Protein AF-A0A9D1H240-F1 (afdb_monomer)

Solvent-accessible surface area (backbone atoms only — not comparable to full-atom values): 14460 Å² total; per-residue (Å²): 134,60,75,72,78,53,51,72,37,52,30,38,32,85,86,68,41,61,27,32,25,76,42,72,58,91,54,32,36,32,34,42,29,90,90,50,72,51,78,41,51,55,68,65,36,58,77,82,47,33,43,50,72,49,65,72,59,36,49,53,51,52,49,53,50,50,53,53,49,52,53,51,49,53,50,50,52,49,51,50,50,48,53,49,50,51,52,51,47,55,51,49,49,65,70,67,50,76,78,82,69,73,84,63,60,80,64,78,35,54,56,87,77,35,36,62,90,70,61,47,87,54,61,68,33,34,53,66,54,52,22,65,77,68,75,51,83,53,92,86,62,82,54,40,60,40,80,57,89,53,32,35,43,37,46,44,63,38,46,82,51,100,92,32,50,47,61,88,48,37,31,40,93,89,58,36,38,41,41,69,51,64,71,65,66,61,58,44,58,87,44,75,55,44,36,46,58,75,40,19,70,85,66,65,24,48,34,36,41,28,48,28,63,50,73,68,37,30,23,40,66,48,46,41,44,74,76,52,71,53,70,44,84,41,65,30,85,86,66,46,83,21,46,39,39,35,35,38,29,37,68,57,77,80,84,128

Organism: NCBI:txid2840894

InterPro domains:
  IPR058712 ScoMcrA-like, SRA domain [PF26348] (143-251)

Foldseek 3Di:
DDQVVQAQFWKQFPPQGIWGFHDDDPQWTWTQGPVGIDIDGPPVCLVPTMATPDPVVSVVRVVVVVVVVVVVVVVVVVVVVVVVVVVVVVVVCVVPVPPPPPPDPLVVQDDPQQLCVLFFPDDWAALVRVCVVPVFDCPPPNDQWTDDLAATEGEFEWEQDPNGIDGPKGADPVNWTKDKDDDADAADDCDDRNVCLVCCVVSNHWYWYWYDHDSRTTGTSATKHWPDKDWDFDQHPVGDTHTIIITTIDHDDPPD

Radius of gyration: 33.2 Å; Cα contacts (8 Å, |Δi|>4): 407; chains: 1; bounding box: 80×47×73 Å

Mean predicted aligned error: 15.37 Å

Sequence (256 aa):
MSSADLLDLKVKHKVFGIGVITGVSGNYLTIKFAAKESKFVYPDAFEKFIVADDASIQAKIVEEINNAKLAAEEQRQAAEAARKAEEERRKAERQVAPIKRNRRNIEDGFGPDYNVRHLAKQPILTYQQVEEQFGIKISGFGRGINRTPSTVVLISSVDKKNTGFVYHDHWTHDGDYMYSGEGKTGDQQMTLGNKAIVDAERDGKTIHLFVKFSPQEYYYQGVFSLVDYTYEDDKDESGNVRKEYKFRLRKKSVEE

pLDDT: mean 86.54, std 12.22, range [33.56, 98.62]

Secondary structure (DSSP, 8-state):
--TTTTTT-EEEETTTEEEEEEEEETTEEEEEESS-EEEEETTTHHHHTEEESSHHHHHHHHHHHHHHHHHHHHHHHHHHHHHHHHHHHHHHHHHHS--------GGGGS-GGG-GGG-----EE-HHHHHHHHT---TTS--SEEE-SSEEEEEEEEEEETTEEEES-EE-TTS-EEEEPS-SSSS--SSHHHHHHHTTTTTTPEEEEEEEEETTEEEEEEEEEEEEEEEEEEE-TTS-EEEEEEEEEEEPP---

Structure (mmCIF, N/CA/C/O backbone):
data_AF-A0A9D1H240-F1
#
_entry.id   AF-A0A9D1H240-F1
#
loop_
_atom_site.group_PDB
_atom_site.id
_atom_site.type_symbol
_atom_site.label_atom_id
_atom_site.label_alt_id
_atom_site.label_comp_id
_atom_site.label_asym_id
_atom_site.label_entity_id
_atom_site.label_seq_id
_atom_site.pdbx_PDB_ins_code
_atom_site.Cartn_x
_atom_site.Cartn_y
_atom_site.Cartn_z
_atom_site.occupancy
_atom_site.B_iso_or_equiv
_atom_site.auth_seq_id
_atom_site.auth_comp_id
_atom_site.auth_asym_id
_atom_site.auth_atom_id
_atom_site.pdbx_PDB_model_num
ATOM 1 N N . MET A 1 1 ? 42.584 5.108 -37.575 1.00 59.31 1 MET A N 1
ATOM 2 C CA . MET A 1 1 ? 43.435 4.491 -38.626 1.00 59.31 1 MET A CA 1
ATOM 3 C C . MET A 1 1 ? 42.554 4.005 -39.765 1.00 59.31 1 MET A C 1
ATOM 5 O O . MET A 1 1 ? 41.369 3.799 -39.525 1.00 59.31 1 MET A O 1
ATOM 9 N N . SER A 1 2 ? 43.074 3.844 -40.983 1.00 56.88 2 SER A N 1
ATOM 10 C CA . SER A 1 2 ? 42.286 3.249 -42.069 1.00 56.88 2 SER A CA 1
ATOM 11 C C . SER A 1 2 ? 42.297 1.719 -41.961 1.00 56.88 2 SER A C 1
ATOM 13 O O . SER A 1 2 ? 43.254 1.133 -41.458 1.00 56.88 2 SER A O 1
ATOM 15 N N . SER A 1 3 ? 41.251 1.042 -42.446 1.00 56.84 3 SER A N 1
ATOM 16 C CA . SER A 1 3 ? 41.198 -0.430 -42.483 1.00 56.84 3 SER A CA 1
ATOM 17 C C . SER A 1 3 ? 42.314 -1.056 -43.333 1.00 56.84 3 SER A C 1
ATOM 19 O O . SER A 1 3 ? 42.592 -2.243 -43.187 1.00 56.84 3 SER A O 1
ATOM 21 N N . ALA A 1 4 ? 42.952 -0.265 -44.203 1.00 59.38 4 ALA A N 1
ATOM 22 C CA . ALA A 1 4 ? 44.096 -0.675 -45.008 1.00 59.38 4 ALA A CA 1
ATOM 23 C C . ALA A 1 4 ? 45.400 -0.757 -44.193 1.00 59.38 4 ALA A C 1
ATOM 25 O O . ALA A 1 4 ? 46.252 -1.575 -44.520 1.00 59.38 4 ALA A O 1
ATOM 26 N N . ASP A 1 5 ? 45.526 0.007 -43.100 1.00 68.69 5 ASP A N 1
ATOM 27 C CA . ASP A 1 5 ? 46.737 0.043 -42.259 1.00 68.69 5 ASP A CA 1
ATOM 28 C C . ASP A 1 5 ? 46.868 -1.190 -41.341 1.00 68.69 5 ASP A C 1
ATOM 30 O O . ASP A 1 5 ? 47.903 -1.401 -40.711 1.00 68.69 5 ASP A O 1
ATOM 34 N N . LEU A 1 6 ? 45.801 -1.991 -41.237 1.00 73.69 6 LEU A N 1
ATOM 35 C CA . LEU A 1 6 ? 45.715 -3.166 -40.365 1.00 73.69 6 LEU A CA 1
ATOM 36 C C . LEU A 1 6 ? 45.848 -4.491 -41.128 1.00 73.69 6 LEU A C 1
ATOM 38 O O . LEU A 1 6 ? 45.998 -5.531 -40.493 1.00 73.69 6 LEU A O 1
ATOM 42 N N . LEU A 1 7 ? 45.774 -4.483 -42.462 1.00 79.88 7 LEU A N 1
ATOM 43 C CA . LEU A 1 7 ? 45.962 -5.684 -43.282 1.00 79.88 7 LEU A CA 1
ATOM 44 C C . LEU A 1 7 ? 47.446 -6.073 -43.326 1.00 79.88 7 LEU A C 1
ATOM 46 O O . LEU A 1 7 ? 48.320 -5.213 -43.307 1.00 79.88 7 LEU A O 1
ATOM 50 N N . ASP A 1 8 ? 47.725 -7.377 -43.331 1.00 82.00 8 ASP A N 1
ATOM 51 C CA . ASP A 1 8 ? 49.071 -7.973 -43.311 1.00 82.00 8 ASP A CA 1
ATOM 52 C C . ASP A 1 8 ? 49.929 -7.644 -42.073 1.00 82.00 8 ASP A C 1
ATOM 54 O O . ASP A 1 8 ? 51.097 -8.037 -41.980 1.00 82.00 8 ASP A O 1
ATOM 58 N N . LEU A 1 9 ? 49.341 -7.000 -41.059 1.00 84.31 9 LEU A N 1
ATOM 59 C CA . LEU A 1 9 ? 50.018 -6.708 -39.804 1.00 84.31 9 LEU A CA 1
ATOM 60 C C . LEU A 1 9 ? 50.260 -7.996 -39.005 1.00 84.31 9 LEU A C 1
ATOM 62 O O . LEU A 1 9 ? 49.351 -8.806 -38.785 1.00 84.31 9 LEU A O 1
ATOM 66 N N . LYS A 1 10 ? 51.493 -8.159 -38.515 1.00 87.88 10 LYS A N 1
ATOM 67 C CA . LYS A 1 10 ? 51.851 -9.225 -37.575 1.00 87.88 10 LYS A CA 1
ATOM 68 C C . LYS A 1 10 ? 51.379 -8.870 -36.173 1.00 87.88 10 LYS A C 1
ATOM 70 O O . LYS A 1 10 ? 51.654 -7.789 -35.652 1.00 87.88 10 LYS A O 1
ATOM 75 N N . VAL A 1 11 ? 50.697 -9.816 -35.547 1.00 88.69 11 VAL A N 1
ATOM 76 C CA . VAL A 1 11 ? 50.155 -9.668 -34.200 1.00 88.69 11 VAL A CA 1
ATOM 77 C C . VAL A 1 11 ? 50.424 -10.918 -33.373 1.00 88.69 11 VAL A C 1
ATOM 79 O O . VAL A 1 11 ? 50.535 -12.027 -33.896 1.00 88.69 11 VAL A O 1
ATOM 82 N N . LYS A 1 12 ? 50.508 -10.758 -32.057 1.00 88.44 12 LYS A N 1
ATOM 83 C CA . LYS A 1 12 ? 50.709 -11.849 -31.107 1.00 88.44 12 LYS A CA 1
ATOM 84 C C . LYS A 1 12 ? 49.485 -11.988 -30.214 1.00 88.44 12 LYS A C 1
ATOM 86 O O . LYS A 1 12 ? 49.161 -11.087 -29.446 1.00 88.44 12 LYS A O 1
ATOM 91 N N . HIS A 1 13 ? 48.822 -13.136 -30.293 1.00 88.69 13 HIS A N 1
ATOM 92 C CA . HIS A 1 13 ? 47.745 -13.506 -29.383 1.00 88.69 13 HIS A CA 1
ATOM 93 C C . HIS A 1 13 ? 48.302 -14.253 -28.167 1.00 88.69 13 HIS A C 1
ATOM 95 O O . HIS A 1 13 ? 49.169 -15.121 -28.310 1.00 88.69 13 HIS A O 1
ATOM 101 N N . LYS A 1 14 ? 47.753 -13.992 -26.974 1.00 84.06 14 LYS A N 1
ATOM 102 C CA . LYS A 1 14 ? 48.220 -14.608 -25.715 1.00 84.06 14 LYS A CA 1
ATOM 103 C C . LYS A 1 14 ? 48.198 -16.146 -25.728 1.00 84.06 14 LYS A C 1
ATOM 105 O O . LYS A 1 14 ? 49.040 -16.765 -25.090 1.00 84.06 14 LYS A O 1
ATOM 110 N N . VAL A 1 15 ? 47.246 -16.752 -26.446 1.00 83.94 15 VAL A N 1
ATOM 111 C CA . VAL A 1 15 ? 47.042 -18.219 -26.492 1.00 83.94 15 VAL A CA 1
ATOM 112 C C . VAL A 1 15 ? 47.432 -18.839 -27.836 1.00 83.94 15 VAL A C 1
ATOM 114 O O . VAL A 1 15 ? 47.898 -19.970 -27.879 1.00 83.94 15 VAL A O 1
ATOM 117 N N . PHE A 1 16 ? 47.236 -18.118 -28.944 1.00 82.12 16 PHE A N 1
ATOM 118 C CA . PHE A 1 16 ? 47.372 -18.680 -30.300 1.00 82.12 16 PHE A CA 1
ATOM 119 C C . PHE A 1 16 ? 48.709 -18.323 -30.955 1.00 82.12 16 PHE A C 1
ATOM 121 O O . PHE A 1 16 ? 48.974 -18.738 -32.080 1.00 82.12 16 PHE A O 1
ATOM 128 N N . GLY A 1 17 ? 49.564 -17.591 -30.237 1.00 84.94 17 GLY A N 1
ATOM 129 C CA . GLY A 1 17 ? 50.882 -17.207 -30.712 1.00 84.94 17 GLY A CA 1
ATOM 130 C C . GLY A 1 17 ? 50.815 -16.137 -31.796 1.00 84.94 17 GLY A C 1
ATOM 131 O O . GLY A 1 17 ? 49.948 -15.263 -31.774 1.00 84.94 17 GLY A O 1
ATOM 132 N N . ILE A 1 18 ? 51.777 -16.181 -32.712 1.00 87.31 18 ILE A N 1
ATOM 133 C CA . ILE A 1 18 ? 51.934 -15.187 -33.775 1.00 87.31 18 ILE A CA 1
ATOM 134 C C . ILE A 1 18 ? 50.920 -15.472 -34.888 1.00 87.31 18 ILE A C 1
ATOM 136 O O . ILE A 1 18 ? 50.770 -16.614 -35.330 1.00 87.31 18 ILE A O 1
ATOM 140 N N . GLY A 1 19 ? 50.231 -14.429 -35.335 1.00 88.19 19 GLY A N 1
ATOM 141 C CA . GLY A 1 19 ? 49.299 -14.464 -36.452 1.00 88.19 19 GLY A CA 1
ATOM 142 C C . GLY A 1 19 ? 49.435 -13.227 -37.332 1.00 88.19 19 GLY A C 1
ATOM 143 O O . GLY A 1 19 ? 50.079 -12.247 -36.959 1.00 88.19 19 GLY A O 1
ATOM 144 N N . VAL A 1 20 ? 48.830 -13.291 -38.513 1.00 89.88 20 VAL A N 1
ATOM 145 C CA . VAL A 1 20 ? 48.794 -12.185 -39.479 1.00 89.88 20 VAL A CA 1
ATOM 146 C C . VAL A 1 20 ? 47.340 -11.813 -39.738 1.00 89.88 20 VAL A C 1
ATOM 148 O O . VAL A 1 20 ? 46.496 -12.700 -39.909 1.00 89.88 20 VAL A O 1
ATOM 151 N N . ILE A 1 21 ? 47.028 -10.518 -39.729 1.00 89.00 21 ILE A N 1
ATOM 152 C CA . ILE A 1 21 ? 45.688 -10.029 -40.070 1.00 89.00 21 ILE A CA 1
ATOM 153 C C . ILE A 1 21 ? 45.478 -10.210 -41.576 1.00 89.00 21 ILE A C 1
ATOM 155 O O . ILE A 1 21 ? 46.201 -9.646 -42.386 1.00 89.00 21 ILE A O 1
ATOM 159 N N . THR A 1 22 ? 44.475 -10.999 -41.946 1.00 86.38 22 THR A N 1
ATOM 160 C CA . THR A 1 22 ? 44.169 -11.371 -43.341 1.00 86.38 22 THR A CA 1
ATOM 161 C C . THR A 1 22 ? 42.887 -10.729 -43.863 1.00 86.38 22 THR A C 1
ATOM 163 O O . THR A 1 22 ? 42.618 -10.770 -45.059 1.00 86.38 22 THR A O 1
ATOM 166 N N . GLY A 1 23 ? 42.090 -10.112 -42.987 1.00 86.12 23 GLY A N 1
ATOM 167 C CA . GLY A 1 23 ? 40.865 -9.437 -43.393 1.00 86.12 23 GLY A CA 1
ATOM 168 C C . GLY A 1 23 ? 40.313 -8.505 -42.325 1.00 86.12 23 GLY A C 1
ATOM 169 O O . GLY A 1 23 ? 40.405 -8.789 -41.129 1.00 86.12 23 GLY A O 1
ATOM 170 N N . VAL A 1 24 ? 39.685 -7.420 -42.774 1.00 84.81 24 VAL A N 1
ATOM 171 C CA . VAL A 1 24 ? 38.962 -6.452 -41.940 1.00 84.81 24 VAL A CA 1
ATOM 172 C C . VAL A 1 24 ? 37.552 -6.305 -42.505 1.00 84.81 24 VAL A C 1
ATOM 174 O O . VAL A 1 24 ? 37.389 -6.024 -43.690 1.00 84.81 24 VAL A O 1
ATOM 177 N N . SER A 1 25 ? 36.529 -6.524 -41.681 1.00 83.50 25 SER A N 1
ATOM 178 C CA . SER A 1 25 ? 35.123 -6.424 -42.090 1.00 83.50 25 SER A CA 1
ATOM 179 C C . SER A 1 25 ? 34.293 -5.795 -40.975 1.00 83.50 25 SER A C 1
ATOM 181 O O . SER A 1 25 ? 34.008 -6.442 -39.965 1.00 83.50 25 SER A O 1
ATOM 183 N N . GLY A 1 26 ? 33.880 -4.539 -41.161 1.00 81.44 26 GLY A N 1
ATOM 184 C CA . GLY A 1 26 ? 33.212 -3.759 -40.115 1.00 81.44 26 GLY A CA 1
ATOM 185 C C . GLY A 1 26 ? 34.108 -3.632 -38.881 1.00 81.44 26 GLY A C 1
ATOM 186 O O . GLY A 1 26 ? 35.269 -3.257 -39.002 1.00 81.44 26 GLY A O 1
ATOM 187 N N . ASN A 1 27 ? 33.594 -4.031 -37.716 1.00 84.81 27 ASN A N 1
ATOM 188 C CA . ASN A 1 27 ? 34.345 -4.031 -36.453 1.00 84.81 27 ASN A CA 1
ATOM 189 C C . ASN A 1 27 ? 35.068 -5.360 -36.182 1.00 84.81 27 ASN A C 1
ATOM 191 O O . ASN A 1 27 ? 35.402 -5.650 -35.037 1.00 84.81 27 ASN A O 1
ATOM 195 N N . TYR A 1 28 ? 35.275 -6.207 -37.194 1.00 84.44 28 TYR A N 1
ATOM 196 C CA . TYR A 1 28 ? 35.917 -7.508 -37.018 1.00 84.44 28 TYR A CA 1
ATOM 197 C C . TYR A 1 28 ? 37.216 -7.626 -37.810 1.00 84.44 28 TYR A C 1
ATOM 199 O O . TYR A 1 28 ? 37.269 -7.325 -39.003 1.00 84.44 28 TYR A O 1
ATOM 207 N N . LEU A 1 29 ? 38.238 -8.157 -37.145 1.00 87.88 29 LEU A N 1
ATOM 208 C CA . LEU A 1 29 ? 39.507 -8.574 -37.729 1.00 87.88 29 LEU A CA 1
ATOM 209 C C . LEU A 1 29 ? 39.542 -10.080 -37.866 1.00 87.88 29 LEU A C 1
ATOM 211 O O . LEU A 1 29 ? 39.149 -10.801 -36.952 1.00 87.88 29 LEU A O 1
ATOM 215 N N . THR A 1 30 ? 40.069 -10.551 -38.984 1.00 87.94 30 THR A N 1
ATOM 216 C CA . THR A 1 30 ? 40.306 -11.967 -39.238 1.00 87.94 30 THR A CA 1
ATOM 217 C C . THR A 1 30 ? 41.805 -12.218 -39.210 1.00 87.94 30 THR A C 1
ATOM 219 O O . THR A 1 30 ? 42.550 -11.652 -40.009 1.00 87.94 30 THR A O 1
ATOM 222 N N . ILE A 1 31 ? 42.261 -13.031 -38.257 1.00 90.12 31 ILE A N 1
ATOM 223 C CA . ILE A 1 31 ? 43.681 -13.305 -38.023 1.00 90.12 31 ILE A CA 1
ATOM 224 C C . ILE A 1 31 ? 43.957 -14.771 -38.307 1.00 90.12 31 ILE A C 1
ATOM 226 O O . ILE A 1 31 ? 43.315 -15.658 -37.736 1.00 90.12 31 ILE A O 1
ATOM 230 N N . LYS A 1 32 ? 44.949 -15.019 -39.159 1.00 89.88 32 LYS A N 1
ATOM 231 C CA . LYS A 1 32 ? 45.435 -16.357 -39.480 1.00 89.88 32 LYS A CA 1
ATOM 232 C C . LYS A 1 32 ? 46.628 -16.695 -38.591 1.00 89.88 32 LYS A C 1
ATOM 234 O O . LYS A 1 32 ? 47.678 -16.063 -38.689 1.00 89.88 32 LYS A O 1
ATOM 239 N N . PHE A 1 33 ? 46.458 -17.691 -37.726 1.00 89.19 33 PHE A N 1
ATOM 240 C CA . PHE A 1 33 ? 47.520 -18.284 -36.909 1.00 89.19 33 PHE A CA 1
ATOM 241 C C . PHE A 1 33 ? 48.010 -19.590 -37.542 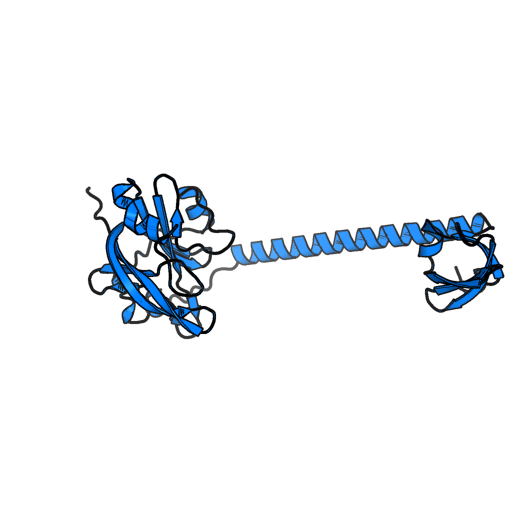1.00 89.19 33 PHE A C 1
ATOM 243 O O . PHE A 1 33 ? 47.348 -20.156 -38.411 1.00 89.19 33 PHE A O 1
ATOM 250 N N . ALA A 1 34 ? 49.137 -20.114 -37.055 1.00 83.94 34 ALA A N 1
ATOM 251 C CA . ALA A 1 34 ? 49.733 -21.352 -37.569 1.00 83.94 34 ALA A CA 1
ATOM 252 C C . ALA A 1 34 ? 48.771 -22.558 -37.551 1.00 83.94 34 ALA A C 1
ATOM 254 O O . ALA A 1 34 ? 48.809 -23.383 -38.457 1.00 83.94 34 ALA A O 1
ATOM 255 N N . ALA A 1 35 ? 47.902 -22.651 -36.537 1.00 82.81 35 ALA A N 1
ATOM 256 C CA . ALA A 1 35 ? 46.981 -23.777 -36.372 1.00 82.81 35 ALA A CA 1
ATOM 257 C C . ALA A 1 35 ? 45.567 -23.526 -36.925 1.00 82.81 35 ALA A C 1
ATOM 259 O O . ALA A 1 35 ? 44.852 -24.484 -37.208 1.00 82.81 35 ALA A O 1
ATOM 260 N N . LYS A 1 36 ? 45.125 -22.263 -37.015 1.00 86.12 36 LYS A N 1
ATOM 261 C CA . LYS A 1 36 ? 43.755 -21.902 -37.415 1.00 86.12 36 LYS A CA 1
ATOM 262 C C . LYS A 1 36 ? 43.601 -20.410 -37.697 1.00 86.12 36 LYS A C 1
ATOM 264 O O . LYS A 1 36 ? 44.395 -19.594 -37.242 1.00 86.12 36 LYS A O 1
ATOM 269 N N . GLU A 1 37 ? 42.507 -20.057 -38.354 1.00 89.44 37 GLU A N 1
ATOM 270 C CA . GLU A 1 37 ? 42.055 -18.678 -38.545 1.00 89.44 37 GLU A CA 1
ATOM 271 C C . GLU A 1 37 ? 40.945 -18.336 -37.538 1.00 89.44 37 GLU A C 1
ATOM 273 O O . GLU A 1 37 ? 40.169 -19.207 -37.133 1.00 89.44 37 GLU A O 1
ATOM 278 N N . SER A 1 38 ? 40.892 -17.102 -37.037 1.00 89.19 38 SER A N 1
ATOM 279 C CA . SER A 1 38 ? 39.892 -16.685 -36.041 1.00 89.19 38 SER A CA 1
ATOM 280 C C . SER A 1 38 ? 39.546 -15.202 -36.161 1.00 89.19 38 SER A C 1
ATOM 282 O O . SER A 1 38 ? 40.382 -14.390 -36.556 1.00 89.19 38 SER A O 1
ATOM 284 N N . LYS A 1 39 ? 38.301 -14.857 -35.809 1.00 90.56 39 LYS A N 1
ATOM 285 C CA . LYS A 1 39 ? 37.775 -13.490 -35.873 1.00 90.56 39 LYS A CA 1
ATOM 286 C C . LYS A 1 39 ? 37.760 -12.828 -34.498 1.00 90.56 39 LYS A C 1
ATOM 288 O O . LYS A 1 39 ? 37.381 -13.464 -33.518 1.00 90.56 39 LYS A O 1
ATOM 293 N N . PHE A 1 40 ? 38.130 -11.555 -34.444 1.00 87.25 40 PHE A N 1
ATOM 294 C CA . PHE A 1 40 ? 38.236 -10.757 -33.224 1.00 87.25 40 PHE A CA 1
ATOM 295 C C . PHE A 1 40 ? 37.590 -9.391 -33.416 1.00 87.25 40 PHE A C 1
ATOM 297 O O . PHE A 1 40 ? 37.588 -8.864 -34.523 1.00 87.25 40 PHE A O 1
ATOM 304 N N . VAL A 1 41 ? 37.053 -8.816 -32.343 1.00 85.38 41 VAL A N 1
ATOM 305 C CA . VAL A 1 41 ? 36.427 -7.488 -32.377 1.00 85.38 41 VAL A CA 1
ATOM 306 C C . VAL A 1 41 ? 37.508 -6.412 -32.299 1.00 85.38 41 VAL A C 1
ATOM 308 O O . VAL A 1 41 ? 38.337 -6.442 -31.394 1.00 85.38 41 VAL A O 1
ATOM 311 N N . TYR A 1 42 ? 37.507 -5.468 -33.233 1.00 84.00 42 TYR A N 1
ATOM 312 C CA . TYR A 1 42 ? 38.371 -4.292 -33.226 1.00 84.00 42 TYR A CA 1
ATOM 313 C C . TYR A 1 42 ? 37.595 -3.054 -32.762 1.00 84.00 42 TYR A C 1
ATOM 315 O O . TYR A 1 42 ? 36.451 -2.878 -33.189 1.00 84.00 42 TYR A O 1
ATOM 323 N N . PRO A 1 43 ? 38.212 -2.181 -31.945 1.00 82.81 43 PRO A N 1
ATOM 324 C CA . PRO A 1 43 ? 39.588 -2.270 -31.433 1.00 82.81 43 PRO A CA 1
ATOM 325 C C . PRO A 1 43 ? 39.758 -3.124 -30.155 1.00 82.81 43 PRO A C 1
ATOM 327 O O . PRO A 1 43 ? 40.882 -3.482 -29.810 1.00 82.81 43 PRO A O 1
ATOM 330 N N . ASP A 1 44 ? 38.669 -3.544 -29.505 1.00 83.88 44 ASP A N 1
ATOM 331 C CA . ASP A 1 44 ? 38.642 -4.182 -28.172 1.00 83.8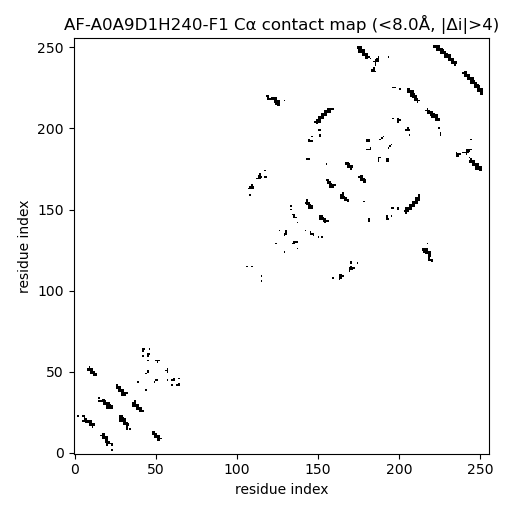8 44 ASP A CA 1
ATOM 332 C C . ASP A 1 44 ? 39.576 -5.390 -27.976 1.00 83.88 44 ASP A C 1
ATOM 334 O O . ASP A 1 44 ? 40.114 -5.612 -26.888 1.00 83.88 44 ASP A O 1
ATOM 338 N N . ALA A 1 45 ? 39.801 -6.206 -29.006 1.00 85.00 45 ALA A N 1
ATOM 339 C CA . ALA A 1 45 ? 40.642 -7.391 -28.877 1.00 85.00 45 ALA A CA 1
ATOM 340 C C . ALA A 1 45 ? 42.126 -7.058 -28.636 1.00 85.00 45 ALA A C 1
ATOM 342 O O . ALA A 1 45 ? 42.829 -7.868 -28.021 1.00 85.00 45 ALA A O 1
ATOM 343 N N . PHE A 1 46 ? 42.583 -5.866 -29.040 1.00 85.19 46 PHE A N 1
ATOM 344 C CA . PHE A 1 46 ? 43.934 -5.367 -28.753 1.00 85.19 46 PHE A CA 1
ATOM 345 C C . PHE A 1 46 ? 44.133 -4.919 -27.303 1.00 85.19 46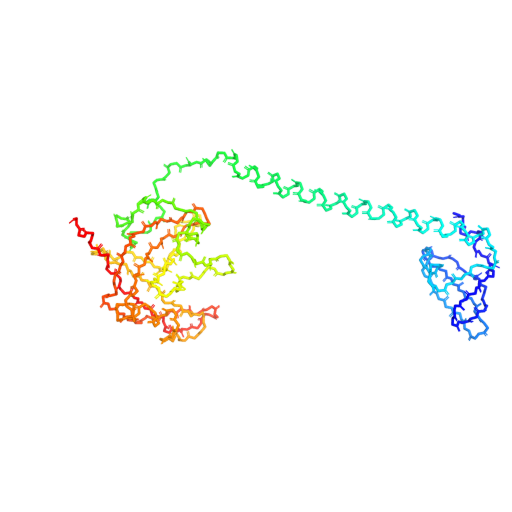 PHE A C 1
ATOM 347 O O . PHE A 1 46 ? 45.261 -4.706 -26.866 1.00 85.19 46 PHE A O 1
ATOM 354 N N . GLU A 1 47 ? 43.050 -4.799 -26.535 1.00 81.25 47 GLU A N 1
ATOM 355 C CA . GLU A 1 47 ? 43.126 -4.450 -25.121 1.00 81.25 47 GLU A CA 1
ATOM 356 C C . GLU A 1 47 ? 43.593 -5.634 -24.263 1.00 81.25 47 GLU A C 1
ATOM 358 O O . GLU A 1 47 ? 44.343 -5.467 -23.304 1.00 81.25 47 GLU A O 1
ATOM 363 N N . LYS A 1 48 ? 43.109 -6.843 -24.574 1.00 80.06 48 LYS A N 1
ATOM 364 C CA . LYS A 1 48 ? 43.216 -8.001 -23.665 1.00 80.06 48 LYS A CA 1
ATOM 365 C C . LYS A 1 48 ? 43.861 -9.230 -24.285 1.00 80.06 48 LYS A C 1
ATOM 367 O O . LYS A 1 48 ? 44.396 -10.068 -23.557 1.00 80.06 48 LYS A O 1
ATOM 372 N N . PHE A 1 49 ? 43.771 -9.377 -25.602 1.00 82.50 49 PHE A N 1
ATOM 373 C CA . PHE A 1 49 ? 44.002 -10.664 -26.254 1.00 82.50 49 PHE A CA 1
ATOM 374 C C . PHE A 1 49 ? 45.121 -10.614 -27.290 1.00 82.50 49 PHE A C 1
ATOM 376 O O . PHE A 1 49 ? 45.837 -11.608 -27.443 1.00 82.50 49 PHE A O 1
ATOM 383 N N . ILE A 1 50 ? 45.286 -9.478 -27.969 1.00 86.88 50 ILE A N 1
ATOM 384 C CA . ILE A 1 50 ? 46.178 -9.304 -29.116 1.00 86.88 50 ILE A CA 1
ATOM 385 C C . ILE A 1 50 ? 47.120 -8.123 -28.872 1.00 86.88 50 ILE A C 1
ATOM 387 O O . ILE A 1 50 ? 46.708 -7.089 -28.363 1.00 86.88 50 ILE A O 1
ATOM 391 N N . VAL A 1 51 ? 48.382 -8.273 -29.263 1.00 87.50 51 VAL A N 1
ATOM 392 C CA . VAL A 1 51 ? 49.379 -7.196 -29.265 1.00 87.50 51 VAL A CA 1
ATOM 393 C C . VAL A 1 51 ? 49.962 -7.089 -30.671 1.00 87.50 51 VAL A C 1
ATOM 395 O O . VAL A 1 51 ? 50.389 -8.103 -31.227 1.00 87.50 51 VAL A O 1
ATOM 398 N N . ALA A 1 52 ? 49.954 -5.899 -31.266 1.00 86.69 52 ALA A N 1
ATOM 399 C CA . ALA A 1 52 ? 50.644 -5.641 -32.524 1.00 86.69 52 ALA A CA 1
ATOM 400 C C . ALA A 1 52 ? 52.162 -5.703 -32.322 1.00 86.69 52 ALA A C 1
ATOM 402 O O . ALA A 1 52 ? 52.679 -5.252 -31.302 1.00 86.69 52 ALA A O 1
ATOM 403 N N . ASP A 1 53 ? 52.868 -6.271 -33.299 1.00 84.38 53 ASP A N 1
ATOM 404 C CA . ASP A 1 53 ? 54.334 -6.356 -33.277 1.00 84.38 53 ASP A CA 1
ATOM 405 C C . ASP A 1 53 ? 54.982 -4.963 -33.420 1.00 84.38 53 ASP A C 1
ATOM 407 O O . ASP A 1 53 ? 56.037 -4.687 -32.854 1.00 84.38 53 ASP A O 1
ATOM 411 N N . ASP A 1 54 ? 54.303 -4.047 -34.120 1.00 83.25 54 ASP A N 1
ATOM 412 C CA . ASP A 1 54 ? 54.695 -2.644 -34.228 1.00 83.25 54 ASP A CA 1
ATOM 413 C C . ASP A 1 54 ? 54.207 -1.839 -33.010 1.00 83.25 54 ASP A C 1
ATOM 415 O O . ASP A 1 54 ? 53.005 -1.644 -32.793 1.00 83.25 54 ASP A O 1
ATOM 419 N N . ALA A 1 55 ? 55.163 -1.328 -32.231 1.00 81.81 55 ALA A N 1
ATOM 420 C CA . ALA A 1 55 ? 54.903 -0.555 -31.019 1.00 81.81 55 ALA A CA 1
ATOM 421 C C . ALA A 1 55 ? 54.180 0.780 -31.281 1.00 81.81 55 ALA A C 1
ATOM 423 O O . ALA A 1 55 ? 53.383 1.218 -30.449 1.00 81.81 55 ALA A O 1
ATOM 424 N N . SER A 1 56 ? 54.415 1.416 -32.432 1.00 81.44 56 SER A N 1
ATOM 425 C CA . SER A 1 56 ? 53.762 2.678 -32.808 1.00 81.44 56 SER A CA 1
ATOM 426 C C . SER A 1 56 ? 52.300 2.450 -33.183 1.00 81.44 56 SER A C 1
ATOM 428 O O . SER A 1 56 ? 51.437 3.270 -32.860 1.00 81.44 56 SER A O 1
ATOM 430 N N . ILE A 1 57 ? 52.007 1.327 -33.844 1.00 81.88 57 ILE A N 1
ATOM 431 C CA . ILE A 1 57 ? 50.638 0.928 -34.191 1.00 81.88 57 ILE A CA 1
ATOM 432 C C . ILE A 1 57 ? 49.883 0.484 -32.934 1.00 81.88 57 ILE A C 1
ATOM 434 O O . ILE A 1 57 ? 48.764 0.946 -32.710 1.00 81.88 57 ILE A O 1
ATOM 438 N N . GLN A 1 58 ? 50.511 -0.319 -32.066 1.00 83.44 58 GLN A N 1
ATOM 439 C CA . GLN A 1 58 ? 49.925 -0.717 -30.783 1.00 83.44 58 GLN A CA 1
ATOM 440 C C . GLN A 1 58 ? 49.555 0.504 -29.929 1.00 83.44 58 GLN A C 1
ATOM 442 O O . GLN A 1 58 ? 48.452 0.554 -29.388 1.00 83.44 58 GLN A O 1
ATOM 447 N N . ALA A 1 59 ? 50.449 1.494 -29.822 1.00 84.44 59 ALA A N 1
ATOM 448 C CA . ALA A 1 59 ? 50.210 2.693 -29.019 1.00 84.44 59 ALA A CA 1
ATOM 449 C C . ALA A 1 59 ? 48.983 3.479 -29.504 1.00 84.44 59 ALA A C 1
ATOM 451 O O . ALA A 1 59 ? 48.122 3.826 -28.699 1.00 84.44 59 ALA A O 1
ATOM 452 N N . LYS A 1 60 ? 48.855 3.679 -30.820 1.00 83.25 60 LYS A N 1
ATOM 453 C CA . LYS A 1 60 ? 47.708 4.375 -31.422 1.00 83.25 60 LYS A CA 1
ATOM 454 C C . LYS A 1 60 ? 46.388 3.615 -31.239 1.00 83.25 60 LYS A C 1
ATOM 456 O O . LYS A 1 60 ? 45.368 4.239 -30.970 1.00 83.25 60 LYS A O 1
ATOM 461 N N . ILE A 1 61 ? 46.399 2.282 -31.352 1.00 84.50 61 ILE A N 1
ATOM 462 C CA . ILE A 1 61 ? 45.199 1.456 -31.125 1.00 84.50 61 ILE A CA 1
ATOM 463 C C . ILE A 1 61 ? 44.768 1.534 -29.654 1.00 84.50 61 ILE A C 1
ATOM 465 O O . ILE A 1 61 ? 43.587 1.694 -29.361 1.00 84.50 61 ILE A O 1
ATOM 469 N N . VAL A 1 62 ? 45.718 1.466 -28.716 1.00 84.25 62 VAL A N 1
ATOM 470 C CA . VAL A 1 62 ? 45.432 1.595 -27.278 1.00 84.25 62 VAL A CA 1
ATOM 471 C C . VAL A 1 62 ? 44.906 2.992 -26.932 1.00 84.25 62 VAL A C 1
ATOM 473 O O . VAL A 1 62 ? 43.978 3.112 -26.132 1.00 84.25 62 VAL A O 1
ATOM 476 N N . GLU A 1 63 ? 45.448 4.042 -27.547 1.00 85.44 63 GLU A N 1
ATOM 477 C CA . GLU A 1 63 ? 44.955 5.415 -27.396 1.00 85.44 63 GLU A CA 1
ATOM 478 C C . GLU A 1 63 ? 43.509 5.562 -27.904 1.00 85.44 63 GLU A C 1
ATOM 480 O O . GLU A 1 63 ? 42.664 6.119 -27.204 1.00 85.44 63 GLU A O 1
ATOM 485 N N . GLU A 1 64 ? 43.187 4.980 -29.064 1.00 84.12 64 GLU A N 1
ATOM 486 C CA . GLU A 1 64 ? 41.826 4.953 -29.620 1.00 84.12 64 GLU A CA 1
ATOM 487 C C . GLU A 1 64 ? 40.838 4.225 -28.687 1.00 84.12 64 GLU A C 1
ATOM 489 O O . GLU A 1 64 ? 39.750 4.738 -28.415 1.00 84.12 64 GLU A O 1
ATOM 494 N N . ILE A 1 65 ? 41.240 3.082 -28.115 1.00 84.06 65 ILE A N 1
ATOM 495 C CA . ILE A 1 65 ? 40.436 2.327 -27.135 1.00 84.06 65 ILE A CA 1
ATOM 496 C C . ILE A 1 65 ? 40.182 3.158 -25.872 1.00 84.06 65 ILE A C 1
ATOM 498 O O . ILE A 1 65 ? 39.055 3.205 -25.374 1.00 84.06 65 ILE A O 1
ATOM 502 N N . ASN A 1 66 ? 41.213 3.813 -25.335 1.00 86.12 66 ASN A N 1
ATOM 503 C CA . ASN A 1 66 ? 41.088 4.602 -24.110 1.00 86.12 66 ASN A CA 1
ATOM 504 C C . ASN A 1 66 ? 40.194 5.831 -24.317 1.00 86.12 66 ASN A C 1
ATOM 506 O O . ASN A 1 66 ? 39.326 6.092 -23.485 1.00 86.12 66 ASN A O 1
ATOM 510 N N . ASN A 1 67 ? 40.334 6.527 -25.447 1.00 86.81 67 ASN A N 1
ATOM 511 C CA . ASN A 1 67 ? 39.477 7.661 -25.795 1.00 86.81 67 ASN A CA 1
ATOM 512 C C . ASN A 1 67 ? 38.013 7.231 -25.986 1.00 86.81 67 ASN A C 1
ATOM 514 O O . ASN A 1 67 ? 37.106 7.893 -25.481 1.00 86.81 67 ASN A O 1
ATOM 518 N N . ALA A 1 68 ? 37.770 6.089 -26.639 1.00 83.75 68 ALA A N 1
ATOM 519 C CA . ALA A 1 68 ? 36.423 5.539 -26.792 1.00 83.75 68 ALA A CA 1
ATOM 520 C C . ALA A 1 68 ? 35.790 5.150 -25.443 1.00 83.75 68 ALA A C 1
ATOM 522 O O . ALA A 1 68 ? 34.597 5.373 -25.231 1.00 83.75 68 ALA A O 1
ATOM 523 N N . LYS A 1 69 ? 36.579 4.615 -24.503 1.00 83.50 69 LYS A N 1
ATOM 524 C CA . LYS A 1 69 ? 36.114 4.295 -23.144 1.00 83.50 69 LYS A CA 1
ATOM 525 C C . LYS A 1 69 ? 35.790 5.530 -22.320 1.00 83.50 69 LYS A C 1
ATOM 527 O O . LYS A 1 69 ? 34.766 5.529 -21.645 1.00 83.50 69 LYS A O 1
ATOM 532 N N . LEU A 1 70 ? 36.637 6.558 -22.380 1.00 85.00 70 LEU A N 1
ATOM 533 C CA . LEU A 1 70 ? 36.392 7.831 -21.700 1.00 85.00 70 LEU A CA 1
ATOM 534 C C . LEU A 1 70 ? 35.104 8.475 -22.219 1.00 85.00 70 LEU A C 1
ATOM 536 O O . LEU A 1 70 ? 34.230 8.805 -21.424 1.00 85.00 70 LEU A O 1
ATOM 540 N N . ALA A 1 71 ? 34.922 8.526 -23.541 1.00 84.88 71 ALA A N 1
ATOM 541 C CA . ALA A 1 71 ? 33.699 9.046 -24.146 1.00 84.88 71 ALA A CA 1
ATOM 542 C C . ALA A 1 71 ? 32.451 8.225 -23.765 1.00 84.88 71 ALA A C 1
ATOM 544 O O . ALA A 1 71 ? 31.396 8.792 -23.487 1.00 84.88 71 ALA A O 1
ATOM 545 N N . ALA A 1 72 ? 32.551 6.891 -23.723 1.00 83.62 72 ALA A N 1
ATOM 546 C CA . ALA A 1 72 ? 31.439 6.031 -23.316 1.00 83.62 72 ALA A CA 1
ATOM 547 C C . ALA A 1 72 ? 31.082 6.192 -21.828 1.00 83.62 72 ALA A C 1
ATOM 549 O O . ALA A 1 72 ? 29.905 6.135 -21.469 1.00 83.62 72 ALA A O 1
ATOM 550 N N . GLU A 1 73 ? 32.077 6.393 -20.965 1.00 85.31 73 GLU A N 1
ATOM 551 C CA . GLU A 1 73 ? 31.874 6.631 -19.536 1.00 85.31 73 GLU A CA 1
ATOM 552 C C . GLU A 1 73 ? 31.260 8.013 -19.280 1.00 85.31 73 GLU A C 1
ATOM 554 O O . GLU A 1 73 ? 30.273 8.114 -18.555 1.00 85.31 73 GLU A O 1
ATOM 559 N N . GLU A 1 74 ? 31.740 9.058 -19.958 1.00 87.19 74 GLU A N 1
ATOM 560 C CA . GLU A 1 74 ? 31.128 10.393 -19.918 1.00 87.19 74 GLU A CA 1
ATOM 561 C C . GLU A 1 74 ? 29.679 10.369 -20.423 1.00 87.19 74 GLU A C 1
ATOM 563 O O . GLU A 1 74 ? 28.799 10.961 -19.800 1.00 87.19 74 GLU A O 1
ATOM 568 N N . GLN A 1 75 ? 29.390 9.632 -21.502 1.00 82.06 75 GLN A N 1
ATOM 569 C CA . GLN A 1 75 ? 28.021 9.457 -21.999 1.00 82.06 75 GLN A CA 1
ATOM 570 C C . GLN A 1 75 ? 27.125 8.724 -20.995 1.00 82.06 75 GLN A C 1
ATOM 572 O O . GLN A 1 75 ? 25.967 9.107 -20.822 1.00 82.06 75 GLN A O 1
ATOM 577 N N . ARG A 1 76 ? 27.637 7.694 -20.309 1.00 82.75 76 ARG A N 1
ATOM 578 C CA . ARG A 1 76 ? 26.895 6.989 -19.249 1.00 82.75 76 ARG A CA 1
ATOM 579 C C . ARG A 1 76 ? 26.617 7.900 -18.062 1.00 82.75 76 ARG A C 1
ATOM 581 O O . ARG A 1 76 ? 25.474 7.958 -17.614 1.00 82.75 76 ARG A O 1
ATOM 588 N N . GLN A 1 77 ? 27.620 8.643 -17.601 1.00 88.31 77 GLN A N 1
ATOM 589 C CA . GLN A 1 77 ? 27.476 9.588 -16.494 1.00 88.31 77 GLN A CA 1
ATOM 590 C C . GLN A 1 77 ? 26.517 10.728 -16.849 1.00 88.31 77 GLN A C 1
ATOM 592 O O . GLN A 1 77 ? 25.647 11.066 -16.049 1.00 88.31 77 GLN A O 1
ATOM 597 N N . ALA A 1 78 ? 26.600 11.272 -18.066 1.00 88.69 78 ALA A N 1
ATOM 598 C CA . ALA A 1 78 ? 25.676 12.292 -18.551 1.00 88.69 78 ALA A CA 1
ATOM 599 C C . ALA A 1 78 ? 24.240 11.758 -18.670 1.00 88.69 78 ALA A C 1
ATOM 601 O O . ALA A 1 78 ? 23.301 12.440 -18.259 1.00 88.69 78 ALA A O 1
ATOM 602 N N . ALA A 1 79 ? 24.050 10.534 -19.175 1.00 82.31 79 ALA A N 1
ATOM 603 C CA . ALA A 1 79 ? 22.735 9.899 -19.254 1.00 82.31 79 ALA A CA 1
ATOM 604 C C . ALA A 1 79 ? 22.148 9.609 -17.862 1.00 82.31 79 ALA A C 1
ATOM 606 O O . ALA A 1 79 ? 20.954 9.816 -17.635 1.00 82.31 79 ALA A O 1
ATOM 607 N N . GLU A 1 80 ? 22.972 9.169 -16.910 1.00 86.75 80 GLU A N 1
ATOM 608 C CA . GLU A 1 80 ? 22.543 8.940 -15.531 1.00 86.75 80 GLU A CA 1
ATOM 609 C C . GLU A 1 80 ? 22.200 10.252 -14.815 1.00 86.75 80 GLU A C 1
ATOM 611 O O . GLU A 1 80 ? 21.151 10.339 -14.170 1.00 86.75 80 GLU A O 1
ATOM 616 N N . ALA A 1 81 ? 23.023 11.290 -14.987 1.00 90.50 81 ALA A N 1
ATOM 617 C CA . ALA A 1 81 ? 22.763 12.626 -14.463 1.00 90.50 81 ALA A CA 1
ATOM 618 C C . ALA A 1 81 ? 21.489 13.232 -15.068 1.00 90.50 81 ALA A C 1
ATOM 620 O O . ALA A 1 81 ? 20.665 13.767 -14.329 1.00 90.50 81 ALA A O 1
ATOM 621 N N . ALA A 1 82 ? 21.275 13.084 -16.379 1.00 88.75 82 ALA A N 1
ATOM 622 C CA . ALA A 1 82 ? 20.055 13.524 -17.052 1.00 88.75 82 ALA A CA 1
ATOM 623 C C . ALA A 1 82 ? 18.818 12.775 -16.535 1.00 88.75 82 ALA A C 1
ATOM 625 O O . ALA A 1 82 ? 17.819 13.410 -16.205 1.00 88.75 82 ALA A O 1
ATOM 626 N N . ARG A 1 83 ? 18.896 11.445 -16.372 1.00 84.75 83 ARG A N 1
ATOM 627 C CA . ARG A 1 83 ? 17.807 10.636 -15.800 1.00 84.75 83 ARG A CA 1
ATOM 628 C C . ARG A 1 83 ? 17.479 11.065 -14.371 1.00 84.75 83 ARG A C 1
ATOM 630 O O . ARG A 1 83 ? 16.306 11.188 -14.025 1.00 84.75 83 ARG A O 1
ATOM 637 N N . LYS A 1 84 ? 18.502 11.310 -13.547 1.00 87.56 84 LYS A N 1
ATOM 638 C CA . LYS A 1 84 ? 18.328 11.770 -12.164 1.00 87.56 84 LYS A CA 1
ATOM 639 C C . LYS A 1 84 ? 17.724 13.176 -12.114 1.00 87.56 84 LYS A C 1
ATOM 641 O O . LYS A 1 84 ? 16.774 13.390 -11.368 1.00 87.56 84 LYS A O 1
ATOM 646 N N . ALA A 1 85 ? 18.210 14.096 -12.947 1.00 87.31 85 ALA A N 1
ATOM 647 C CA . ALA A 1 85 ? 17.687 15.456 -13.052 1.00 87.31 85 ALA A CA 1
ATOM 648 C C . ALA A 1 85 ? 16.237 15.482 -13.561 1.00 87.31 85 ALA A C 1
ATOM 650 O O . ALA A 1 85 ? 15.420 16.241 -13.046 1.00 87.31 85 ALA A O 1
ATOM 651 N N . GLU A 1 86 ? 15.882 14.634 -14.529 1.00 82.50 86 GLU A N 1
ATOM 652 C CA . GLU A 1 86 ? 14.502 14.492 -15.001 1.00 82.50 86 GLU A CA 1
ATOM 653 C C . GLU A 1 86 ? 13.592 13.896 -13.920 1.00 82.50 86 GLU A C 1
ATOM 655 O O . GLU A 1 86 ? 12.472 14.368 -13.727 1.00 82.50 86 GLU A O 1
ATOM 660 N N . GLU A 1 87 ? 14.063 12.901 -13.164 1.00 78.81 87 GLU A N 1
ATOM 661 C CA . GLU A 1 87 ? 13.300 12.328 -12.053 1.00 78.81 87 GLU A CA 1
ATOM 662 C C . GLU A 1 87 ? 13.077 13.347 -10.922 1.00 78.81 87 GLU A C 1
ATOM 664 O O . GLU A 1 87 ? 11.963 13.458 -10.400 1.00 78.81 87 GLU A O 1
ATOM 669 N N . GLU A 1 88 ? 14.103 14.123 -10.567 1.00 84.94 88 GLU A N 1
ATOM 670 C CA . GLU A 1 88 ? 14.017 15.215 -9.591 1.00 84.94 88 GLU A CA 1
ATOM 671 C C . GLU A 1 88 ? 13.101 16.336 -10.082 1.00 84.94 88 GLU A C 1
ATOM 673 O O . GLU A 1 88 ? 12.226 16.779 -9.336 1.00 84.94 88 GLU A 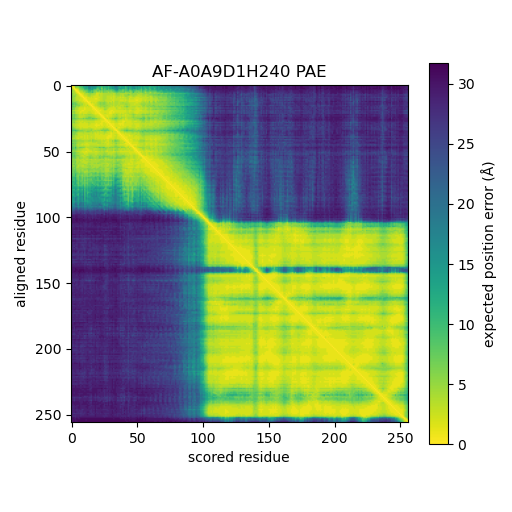O 1
ATOM 678 N N . ARG A 1 89 ? 13.206 16.728 -11.356 1.00 80.44 89 ARG A N 1
ATOM 679 C CA . ARG A 1 89 ? 12.306 17.701 -11.981 1.00 80.44 89 ARG A CA 1
ATOM 680 C C . ARG A 1 89 ? 10.866 17.203 -11.983 1.00 80.44 89 ARG A C 1
ATOM 682 O O . ARG A 1 89 ? 9.976 17.950 -11.603 1.00 80.44 89 ARG A O 1
ATOM 689 N N . ARG A 1 90 ? 10.620 15.933 -12.310 1.00 77.50 90 ARG A N 1
ATOM 690 C CA . ARG A 1 90 ? 9.280 15.327 -12.280 1.00 77.50 90 ARG A CA 1
ATOM 691 C C . ARG A 1 90 ? 8.727 15.227 -10.855 1.00 77.50 90 ARG A C 1
ATOM 693 O O . ARG A 1 90 ? 7.516 15.340 -10.664 1.00 77.50 90 ARG A O 1
ATOM 700 N N . LYS A 1 91 ? 9.582 15.029 -9.845 1.00 76.81 91 LYS A N 1
ATOM 701 C CA . LYS A 1 91 ? 9.202 15.104 -8.421 1.00 76.81 91 LYS A CA 1
ATOM 702 C C . LYS A 1 91 ? 8.869 16.539 -8.006 1.00 76.81 91 LYS A C 1
ATOM 704 O O . LYS A 1 91 ? 7.824 16.740 -7.395 1.00 76.81 91 LYS A O 1
ATOM 709 N N . ALA A 1 92 ? 9.686 17.520 -8.382 1.00 74.25 92 ALA A N 1
ATOM 710 C CA . ALA A 1 92 ? 9.451 18.934 -8.095 1.00 74.25 92 ALA A CA 1
ATOM 711 C C . ALA A 1 92 ? 8.199 19.465 -8.815 1.00 74.25 92 ALA A C 1
ATOM 713 O O . ALA A 1 92 ? 7.350 20.095 -8.195 1.00 74.25 92 ALA A O 1
ATOM 714 N N . GLU A 1 93 ? 8.006 19.126 -10.090 1.00 69.44 93 GLU A N 1
ATOM 715 C CA . GLU A 1 93 ? 6.804 19.467 -10.858 1.00 69.44 93 GLU A CA 1
ATOM 716 C C . GLU A 1 93 ? 5.547 18.841 -10.242 1.00 69.44 93 GLU A C 1
ATOM 718 O O . GLU A 1 93 ? 4.516 19.500 -10.174 1.00 69.44 93 GLU A O 1
ATOM 723 N N . ARG A 1 94 ? 5.617 17.616 -9.702 1.00 65.81 94 ARG A N 1
ATOM 724 C CA . ARG A 1 94 ? 4.506 17.017 -8.935 1.00 65.81 94 ARG A CA 1
ATOM 725 C C . ARG A 1 94 ? 4.239 17.709 -7.595 1.00 65.81 94 ARG A C 1
ATOM 727 O O . ARG A 1 94 ? 3.110 17.640 -7.123 1.00 65.81 94 ARG A O 1
ATOM 734 N N . GLN A 1 95 ? 5.246 18.327 -6.979 1.00 62.00 95 GLN A N 1
ATOM 735 C CA . GLN A 1 95 ? 5.093 19.070 -5.722 1.00 62.00 95 GLN A CA 1
ATOM 736 C C . GLN A 1 95 ? 4.566 20.495 -5.941 1.00 62.00 95 GLN A C 1
ATOM 738 O O . GLN A 1 95 ? 3.823 21.001 -5.104 1.00 62.00 95 GLN A O 1
ATOM 743 N N . VAL A 1 96 ? 4.931 21.135 -7.056 1.00 57.56 96 VAL A N 1
ATOM 744 C CA . VAL A 1 96 ? 4.586 22.535 -7.360 1.00 57.56 96 VAL A CA 1
ATOM 745 C C . VAL A 1 96 ? 3.344 22.646 -8.249 1.00 57.56 96 VAL A C 1
ATOM 747 O O . VAL A 1 96 ? 2.681 23.684 -8.241 1.00 57.56 96 VAL A O 1
ATOM 750 N N . ALA A 1 97 ? 2.978 21.595 -8.995 1.00 48.22 97 ALA A N 1
ATOM 751 C CA . ALA A 1 97 ? 1.745 21.598 -9.771 1.00 48.22 97 ALA A CA 1
ATOM 752 C C . ALA A 1 97 ? 0.545 21.791 -8.828 1.00 48.22 97 ALA A C 1
ATOM 754 O O . ALA A 1 97 ? 0.297 20.941 -7.966 1.00 48.22 97 ALA A O 1
ATOM 755 N N . PRO A 1 98 ? -0.238 22.873 -8.987 1.00 47.16 98 PRO A N 1
ATOM 756 C CA . PRO A 1 98 ? -1.458 23.028 -8.226 1.00 47.16 98 PRO A CA 1
ATOM 757 C C . PRO A 1 98 ? -2.364 21.855 -8.584 1.00 47.16 98 PRO A C 1
ATOM 759 O O . PRO A 1 98 ? -2.715 21.661 -9.752 1.00 47.16 98 PRO A O 1
ATOM 762 N N . ILE A 1 99 ? -2.746 21.064 -7.578 1.00 51.91 99 ILE A N 1
ATOM 763 C CA . ILE A 1 99 ? -3.836 20.103 -7.711 1.00 51.91 99 ILE A CA 1
ATOM 764 C C . ILE A 1 99 ? -5.009 20.924 -8.242 1.00 51.91 99 ILE A C 1
ATOM 766 O O . ILE A 1 99 ? -5.575 21.738 -7.507 1.00 51.91 99 ILE A O 1
ATOM 770 N N . LYS A 1 100 ? -5.369 20.746 -9.519 1.00 44.78 100 LYS A N 1
ATOM 771 C CA . LYS A 1 100 ? -6.653 21.210 -10.043 1.00 44.78 100 LYS A CA 1
ATOM 772 C C . LYS A 1 100 ? -7.714 20.411 -9.298 1.00 44.78 100 LYS A C 1
ATOM 774 O O . LYS A 1 100 ? -8.182 19.375 -9.761 1.00 44.78 100 LYS A O 1
ATOM 779 N N . ARG A 1 101 ? -8.040 20.866 -8.089 1.00 45.22 101 ARG A N 1
ATOM 780 C CA . ARG A 1 101 ? -9.177 20.403 -7.315 1.00 45.22 101 ARG A CA 1
ATOM 781 C C . ARG A 1 101 ? -10.390 20.853 -8.108 1.00 45.22 101 ARG A C 1
ATOM 783 O O . ARG A 1 101 ? -10.902 21.948 -7.901 1.00 45.22 101 ARG A O 1
ATOM 790 N N . ASN A 1 102 ? -10.862 20.001 -9.013 1.00 42.53 102 ASN A N 1
ATOM 791 C CA . ASN A 1 102 ? -12.297 19.939 -9.214 1.00 42.53 102 ASN A CA 1
ATOM 792 C C . ASN A 1 102 ? -12.858 19.679 -7.818 1.00 42.53 102 ASN A C 1
ATOM 794 O O . ASN A 1 102 ? -12.685 18.588 -7.280 1.00 42.53 102 ASN A O 1
ATOM 798 N N . ARG A 1 103 ? -13.412 20.720 -7.187 1.00 43.41 103 ARG A N 1
ATOM 799 C CA . ARG A 1 103 ? -14.149 20.628 -5.926 1.00 43.41 103 ARG A CA 1
ATOM 800 C C . ARG A 1 103 ? -15.440 19.852 -6.200 1.00 43.41 103 ARG A C 1
ATOM 802 O O . ARG A 1 103 ? -16.519 20.423 -6.215 1.00 43.41 103 ARG A O 1
ATOM 809 N N . ARG A 1 104 ? -15.311 18.565 -6.500 1.00 55.09 104 ARG A N 1
ATOM 810 C CA . ARG A 1 104 ? -16.340 17.589 -6.169 1.00 55.09 104 ARG A CA 1
ATOM 811 C C . ARG A 1 104 ? -16.097 17.227 -4.715 1.00 55.09 104 ARG A C 1
ATOM 813 O O . ARG A 1 104 ? -14.936 17.101 -4.304 1.00 55.09 104 ARG A O 1
ATOM 820 N N . ASN A 1 105 ? -17.157 17.177 -3.922 1.00 71.62 105 ASN A N 1
ATOM 821 C CA . ASN A 1 105 ? -17.022 16.724 -2.547 1.00 71.62 105 ASN A CA 1
ATOM 822 C C . ASN A 1 105 ? -16.507 15.283 -2.601 1.00 71.62 105 ASN A C 1
ATOM 824 O O . ASN A 1 105 ? -16.877 14.526 -3.493 1.00 71.62 105 ASN A O 1
ATOM 828 N N . ILE A 1 106 ? -15.629 14.893 -1.674 1.00 78.81 106 ILE A N 1
ATOM 829 C CA . ILE A 1 106 ? -15.112 13.511 -1.616 1.00 78.81 106 ILE A CA 1
ATOM 830 C C . ILE A 1 106 ? -16.248 12.473 -1.565 1.00 78.81 106 ILE A C 1
ATOM 83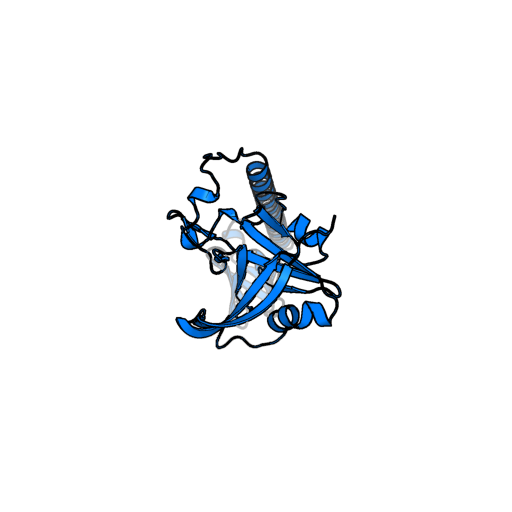2 O O . ILE A 1 106 ? -16.086 11.347 -2.015 1.00 78.81 106 ILE A O 1
ATOM 836 N N . GLU A 1 107 ? -17.407 12.898 -1.066 1.00 81.56 107 GLU A N 1
ATOM 837 C CA . GLU A 1 107 ? -18.665 12.159 -0.998 1.00 81.56 107 GLU A CA 1
ATOM 838 C C . GLU A 1 107 ? -19.186 11.729 -2.373 1.00 81.56 107 GLU A C 1
ATOM 840 O O . GLU A 1 107 ? -19.691 10.620 -2.496 1.00 81.56 107 GLU A O 1
ATOM 845 N N . ASP A 1 108 ? -18.978 12.538 -3.418 1.00 82.31 108 ASP A N 1
ATOM 846 C CA . ASP A 1 108 ? -19.515 12.294 -4.765 1.00 82.31 108 ASP A CA 1
ATOM 847 C C . ASP A 1 108 ? -18.894 11.057 -5.439 1.00 82.31 108 ASP A C 1
ATOM 849 O O . ASP A 1 108 ? -19.394 10.579 -6.456 1.00 82.31 108 ASP A O 1
ATOM 853 N N . GLY A 1 109 ? -17.760 10.573 -4.923 1.00 84.31 109 GLY A N 1
ATOM 854 C CA . GLY A 1 109 ? -17.083 9.388 -5.442 1.00 84.31 109 GLY A CA 1
ATOM 855 C C . GLY A 1 109 ? -17.581 8.075 -4.843 1.00 84.31 109 GLY A C 1
ATOM 856 O O . GLY A 1 109 ? -17.322 7.027 -5.431 1.00 84.31 109 GLY A O 1
ATOM 857 N N . PHE A 1 110 ? -18.264 8.107 -3.698 1.00 87.50 110 PHE A N 1
ATOM 858 C CA . PHE A 1 110 ? -18.700 6.901 -2.998 1.00 87.50 110 PHE A CA 1
ATOM 859 C C . PHE A 1 110 ? -20.074 6.424 -3.465 1.00 87.50 110 PHE A C 1
ATOM 861 O O . PHE A 1 110 ? -20.963 7.225 -3.749 1.00 87.50 110 PHE A O 1
ATOM 868 N N . GLY A 1 111 ? -20.257 5.103 -3.492 1.00 86.12 111 GLY A N 1
ATOM 869 C CA . GLY A 1 111 ? -21.579 4.510 -3.623 1.00 86.12 111 GLY A CA 1
ATOM 870 C C . GLY A 1 111 ? -22.432 4.760 -2.369 1.00 86.12 111 GLY A C 1
ATOM 871 O O . GLY A 1 111 ? -21.895 5.028 -1.286 1.00 86.12 111 GLY A O 1
ATOM 872 N N . PRO A 1 112 ? -23.771 4.684 -2.485 1.00 84.75 112 PRO A N 1
ATOM 873 C CA . PRO A 1 112 ? -24.681 4.869 -1.351 1.00 84.75 112 PRO A CA 1
ATOM 874 C C . PRO A 1 112 ? -24.467 3.829 -0.236 1.00 84.75 112 PRO A C 1
ATOM 876 O O . PRO A 1 112 ? -24.750 4.099 0.929 1.00 84.75 112 PRO A O 1
ATOM 879 N N . ASP A 1 113 ? -23.930 2.664 -0.587 1.00 86.94 113 ASP A N 1
ATOM 880 C CA . ASP A 1 113 ? -23.583 1.546 0.289 1.00 86.94 113 ASP A CA 1
ATOM 881 C C . ASP A 1 113 ? -22.376 1.822 1.202 1.00 86.94 113 ASP A C 1
ATOM 883 O O . ASP A 1 113 ? -22.264 1.202 2.258 1.00 86.94 113 ASP A O 1
ATOM 887 N N . TYR A 1 114 ? -21.512 2.791 0.874 1.00 91.38 114 TYR A N 1
ATOM 888 C CA . TYR A 1 114 ? -20.340 3.091 1.703 1.00 91.38 114 TYR A CA 1
ATOM 889 C C . TYR A 1 114 ? -20.673 3.819 3.014 1.00 91.38 114 TYR A C 1
ATOM 891 O O . TYR A 1 114 ? -19.852 3.824 3.925 1.00 91.38 114 TYR A O 1
ATOM 899 N N . ASN A 1 115 ? -21.834 4.485 3.109 1.00 93.06 115 ASN A N 1
ATOM 900 C CA . ASN A 1 115 ? -22.221 5.341 4.244 1.00 93.06 115 ASN A CA 1
ATOM 901 C C . ASN A 1 115 ? -21.176 6.432 4.583 1.00 93.06 115 ASN A C 1
ATOM 903 O O . ASN A 1 115 ? -20.777 6.608 5.737 1.00 93.06 115 ASN A O 1
ATOM 907 N N . VAL A 1 116 ? -20.764 7.224 3.580 1.00 92.38 116 VAL A N 1
ATOM 908 C CA . VAL A 1 116 ? -19.681 8.234 3.680 1.00 92.38 116 VAL A CA 1
ATOM 909 C C . VAL A 1 116 ? -19.841 9.267 4.806 1.00 92.38 116 VAL A C 1
ATOM 911 O O . VAL A 1 116 ? -18.853 9.851 5.242 1.00 92.38 116 VAL A O 1
ATOM 914 N N . ARG A 1 117 ? -21.053 9.459 5.338 1.00 92.69 117 ARG A N 1
ATOM 915 C CA . ARG A 1 117 ? -21.318 10.318 6.506 1.00 92.69 117 ARG A CA 1
ATOM 916 C C . ARG A 1 117 ? -20.449 9.993 7.730 1.00 92.69 117 ARG A C 1
ATOM 918 O O . ARG A 1 117 ? -20.190 10.885 8.530 1.00 92.69 117 ARG A O 1
ATOM 925 N N . HIS A 1 118 ? -20.003 8.742 7.864 1.00 94.94 118 HIS A N 1
ATOM 926 C CA . HIS A 1 118 ? -19.169 8.274 8.978 1.00 94.94 118 HIS A CA 1
ATOM 927 C C . HIS A 1 118 ? -17.665 8.492 8.748 1.00 94.94 118 HIS A C 1
ATOM 929 O O . HIS A 1 118 ? -16.871 8.366 9.679 1.00 94.94 118 HIS A O 1
ATOM 935 N N . LEU A 1 119 ? -17.257 8.862 7.527 1.00 94.81 119 LEU A N 1
ATOM 936 C CA . LEU A 1 119 ? -15.861 9.114 7.181 1.00 94.81 119 LEU A CA 1
ATOM 937 C C . LEU A 1 119 ? -15.366 10.420 7.821 1.00 94.81 119 LEU A C 1
ATOM 939 O O . LEU A 1 119 ? -15.812 11.520 7.480 1.00 94.81 119 LEU A O 1
ATOM 943 N N . ALA A 1 120 ? -14.360 10.316 8.685 1.00 94.12 120 ALA A N 1
ATOM 944 C CA . ALA A 1 120 ? -13.621 11.468 9.173 1.00 94.12 120 ALA A CA 1
ATOM 945 C C . ALA A 1 120 ? -12.839 12.120 8.023 1.00 94.12 120 ALA A C 1
ATOM 947 O O . ALA A 1 120 ? -12.064 11.465 7.322 1.00 94.12 120 ALA A O 1
ATOM 948 N N . LYS A 1 121 ? -13.031 13.433 7.848 1.00 91.94 121 LYS A N 1
ATOM 949 C CA . LYS A 1 121 ? -12.415 14.230 6.769 1.00 91.94 121 LYS A CA 1
ATOM 950 C C . LYS A 1 121 ? -11.034 14.786 7.134 1.00 91.94 121 LYS A C 1
ATOM 952 O O . LYS A 1 121 ? -10.346 15.301 6.258 1.00 91.94 121 LYS A O 1
ATOM 957 N N . GLN A 1 122 ? -10.658 14.723 8.411 1.00 92.31 122 GLN A N 1
ATOM 958 C CA . GLN A 1 122 ? -9.385 15.178 8.975 1.00 92.31 122 GLN A CA 1
ATOM 959 C C . GLN A 1 122 ? -9.042 14.347 10.231 1.00 92.31 122 GLN A C 1
ATOM 961 O O . GLN A 1 122 ? -9.969 13.869 10.889 1.00 92.31 122 GLN A O 1
ATOM 966 N N . PRO A 1 123 ? -7.753 14.234 10.605 1.00 95.62 123 PRO A N 1
ATOM 967 C CA . PRO A 1 123 ? -6.590 14.686 9.841 1.00 95.62 123 PRO A CA 1
ATOM 968 C C . PRO A 1 123 ? -6.325 13.798 8.615 1.00 95.62 123 PRO A C 1
ATOM 970 O O . PRO A 1 123 ? -6.674 12.615 8.594 1.00 95.62 123 PRO A O 1
ATOM 973 N N . ILE A 1 124 ? -5.699 14.388 7.596 1.00 94.50 124 ILE A N 1
ATOM 974 C CA . ILE A 1 124 ? -5.187 13.672 6.422 1.00 94.50 124 ILE A CA 1
ATOM 975 C C . ILE A 1 124 ? -3.665 13.624 6.525 1.00 94.50 124 ILE A C 1
ATOM 977 O O . ILE A 1 124 ? -3.022 14.668 6.622 1.00 94.50 124 ILE A O 1
ATOM 981 N N . LEU A 1 125 ? -3.105 12.419 6.486 1.00 94.00 125 LEU A N 1
ATOM 982 C CA . LEU A 1 125 ? -1.670 12.167 6.572 1.00 94.00 125 LEU A CA 1
ATOM 983 C C . LEU A 1 125 ? -1.126 11.599 5.255 1.00 94.00 125 LEU A C 1
ATOM 985 O O . LEU A 1 125 ? -1.851 10.994 4.461 1.00 94.00 125 LEU A O 1
ATOM 989 N N . THR A 1 126 ? 0.173 11.755 5.034 1.00 93.19 126 THR A N 1
ATOM 990 C CA . THR A 1 126 ? 0.916 11.006 4.015 1.00 93.19 126 THR A CA 1
ATOM 991 C C . THR A 1 126 ? 1.347 9.648 4.564 1.00 93.19 126 THR A C 1
ATOM 993 O O . THR A 1 126 ? 1.404 9.448 5.777 1.00 93.19 126 THR A O 1
ATOM 996 N N . TYR A 1 127 ? 1.716 8.709 3.688 1.00 91.75 127 TYR A N 1
ATOM 997 C CA . TYR A 1 127 ? 2.220 7.411 4.148 1.00 91.75 127 TYR A CA 1
ATOM 998 C C . TYR A 1 127 ? 3.453 7.555 5.059 1.00 91.75 127 TYR A C 1
ATOM 1000 O O . TYR A 1 127 ? 3.561 6.816 6.026 1.00 91.75 127 TYR A O 1
ATOM 1008 N N . GLN A 1 128 ? 4.337 8.527 4.793 1.00 92.44 12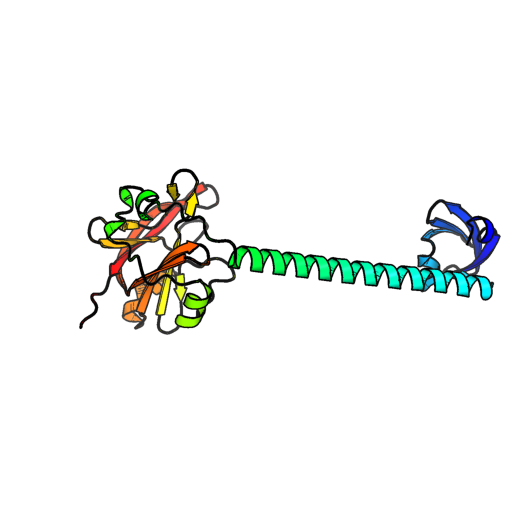8 GLN A N 1
ATOM 1009 C CA . GLN A 1 128 ? 5.534 8.775 5.606 1.00 92.44 128 GLN A CA 1
ATOM 1010 C C . GLN A 1 128 ? 5.163 9.237 7.013 1.00 92.44 128 GLN A C 1
ATOM 1012 O O . GLN A 1 128 ? 5.739 8.758 7.980 1.00 92.44 128 GLN A O 1
ATOM 1017 N N . GLN A 1 129 ? 4.163 10.114 7.127 1.00 94.69 129 GLN A N 1
ATOM 1018 C CA . GLN A 1 129 ? 3.663 10.569 8.424 1.00 94.69 129 GLN A CA 1
ATOM 1019 C C . GLN A 1 129 ? 3.026 9.421 9.213 1.00 94.69 129 GLN A C 1
ATOM 1021 O O . GLN A 1 129 ? 3.240 9.319 10.416 1.00 94.69 129 GLN A O 1
ATOM 1026 N N . VAL A 1 130 ? 2.282 8.527 8.550 1.00 94.69 130 VAL A N 1
ATOM 1027 C CA . VAL A 1 130 ? 1.726 7.331 9.206 1.00 94.69 130 VAL A CA 1
ATOM 1028 C C . VAL A 1 130 ? 2.844 6.371 9.643 1.00 94.69 130 VAL A C 1
ATOM 1030 O O . VAL A 1 130 ? 2.814 5.869 10.765 1.00 94.69 130 VAL A O 1
ATOM 1033 N N . GLU A 1 131 ? 3.841 6.122 8.789 1.00 93.94 131 GLU A N 1
ATOM 1034 C CA . GLU A 1 131 ? 5.012 5.302 9.132 1.00 93.94 131 GLU A CA 1
ATOM 1035 C C . GLU A 1 131 ? 5.764 5.871 10.344 1.00 93.94 131 GLU A C 1
ATOM 1037 O O . GLU A 1 131 ? 6.047 5.129 11.283 1.00 93.94 131 GLU A O 1
ATOM 1042 N N . GLU A 1 132 ? 6.031 7.178 10.348 1.00 94.62 132 GLU A N 1
ATOM 1043 C CA . GLU A 1 132 ? 6.726 7.888 11.425 1.00 94.62 132 GLU A CA 1
ATOM 1044 C C . GLU A 1 132 ? 5.930 7.860 12.735 1.00 94.62 132 GLU A C 1
ATOM 1046 O O . GLU A 1 132 ? 6.469 7.484 13.775 1.00 94.62 132 GLU A O 1
ATOM 1051 N N . GLN A 1 133 ? 4.636 8.188 12.687 1.00 95.94 133 GLN A N 1
ATOM 1052 C CA . GLN A 1 133 ? 3.791 8.281 13.878 1.00 95.94 133 GLN A CA 1
ATOM 1053 C C . GLN A 1 133 ? 3.584 6.926 14.568 1.00 95.94 133 GLN A C 1
ATOM 1055 O O . GLN A 1 133 ? 3.486 6.872 15.793 1.00 95.94 133 GLN A O 1
ATOM 1060 N N . PHE A 1 134 ? 3.496 5.836 13.801 1.00 94.88 134 PHE A N 1
ATOM 1061 C CA . PHE A 1 134 ? 3.167 4.513 14.342 1.00 94.88 134 PHE A CA 1
ATOM 1062 C C . PHE A 1 134 ? 4.334 3.521 14.320 1.00 94.88 134 PHE A C 1
ATOM 1064 O O . PHE A 1 134 ? 4.164 2.384 14.759 1.00 94.88 134 PHE A O 1
ATOM 1071 N N . GLY A 1 135 ? 5.507 3.915 13.818 1.00 93.69 135 GLY A N 1
ATOM 1072 C CA . GLY A 1 135 ? 6.675 3.036 13.725 1.00 93.69 135 GLY A CA 1
ATOM 1073 C C . GLY A 1 135 ? 6.447 1.825 12.814 1.00 93.69 135 GLY A C 1
ATOM 1074 O O . GLY A 1 135 ? 6.940 0.732 13.097 1.00 93.69 135 GLY A O 1
ATOM 1075 N N . ILE A 1 136 ? 5.671 1.995 11.740 1.00 92.81 136 ILE A N 1
ATOM 1076 C CA . ILE A 1 136 ? 5.341 0.932 10.778 1.00 92.81 136 ILE A CA 1
ATOM 1077 C C . ILE A 1 136 ? 6.036 1.162 9.431 1.00 92.81 136 ILE A C 1
ATOM 1079 O O . ILE A 1 136 ? 6.599 2.223 9.183 1.00 92.81 136 ILE A O 1
ATOM 1083 N N . LYS A 1 137 ? 6.001 0.161 8.543 1.00 89.88 137 LYS A N 1
ATOM 1084 C CA . LYS A 1 137 ? 6.494 0.277 7.162 1.00 89.88 137 LYS A CA 1
ATOM 1085 C C . LYS A 1 137 ? 5.423 -0.163 6.170 1.00 89.88 137 LYS A C 1
ATOM 1087 O O . LYS A 1 137 ? 5.127 -1.351 6.049 1.00 89.88 137 LYS A O 1
ATOM 1092 N N . ILE A 1 138 ? 4.876 0.810 5.454 1.00 86.31 138 ILE A N 1
ATOM 1093 C CA . ILE A 1 138 ? 3.890 0.668 4.377 1.00 86.31 138 ILE A CA 1
ATOM 1094 C C . ILE A 1 138 ? 4.611 0.543 3.019 1.00 86.31 138 ILE A C 1
ATOM 1096 O O . ILE A 1 138 ? 4.118 -0.121 2.101 1.00 86.31 138 ILE A O 1
ATOM 1100 N N . SER A 1 139 ? 5.795 1.154 2.897 1.00 63.03 139 SER A N 1
ATOM 1101 C CA . SER A 1 139 ? 6.665 1.169 1.715 1.00 63.03 139 SER A CA 1
ATOM 1102 C C . SER A 1 139 ? 7.266 -0.214 1.401 1.00 63.03 139 SER A C 1
ATOM 1104 O O . SER A 1 139 ? 8.396 -0.542 1.747 1.00 63.03 139 SER A O 1
ATOM 1106 N N . GLY A 1 140 ? 6.489 -1.064 0.730 1.00 51.75 140 GLY A N 1
ATOM 1107 C CA . GLY A 1 140 ? 6.975 -2.341 0.198 1.00 51.75 140 GLY A CA 1
ATOM 1108 C C . GLY A 1 140 ? 5.894 -3.126 -0.528 1.00 51.75 140 GLY A C 1
ATOM 1109 O O . GLY A 1 140 ? 6.097 -3.537 -1.656 1.00 51.75 140 GLY A O 1
ATOM 1110 N N . PHE A 1 141 ? 4.725 -3.254 0.089 1.00 53.19 141 PHE A N 1
ATOM 1111 C CA . PHE A 1 141 ? 3.484 -3.805 -0.458 1.00 53.19 141 PHE A CA 1
ATOM 1112 C C . PHE A 1 141 ? 2.427 -3.324 0.520 1.00 53.19 141 PHE A C 1
ATOM 1114 O O . PHE A 1 141 ? 2.557 -3.675 1.684 1.00 53.19 141 PHE A O 1
ATOM 1121 N N . GLY A 1 142 ? 1.468 -2.487 0.113 1.00 56.69 142 GLY A N 1
ATOM 1122 C CA . GLY A 1 142 ? 0.504 -1.868 1.029 1.00 56.69 142 GLY A CA 1
ATOM 1123 C C . GLY A 1 142 ? -0.171 -2.894 1.940 1.00 56.69 142 GLY A C 1
ATOM 1124 O O . GLY A 1 142 ? -1.161 -3.506 1.550 1.00 56.69 142 GLY A O 1
ATOM 1125 N N . ARG A 1 143 ? 0.392 -3.100 3.135 1.00 73.12 143 ARG A N 1
ATOM 1126 C CA . ARG A 1 143 ? -0.120 -4.050 4.113 1.00 73.12 143 ARG A CA 1
ATOM 1127 C C . ARG A 1 143 ? -1.340 -3.399 4.722 1.00 73.12 143 ARG A C 1
ATOM 1129 O O . ARG A 1 143 ? -1.217 -2.334 5.323 1.00 73.12 143 ARG A O 1
ATOM 1136 N N . GLY A 1 144 ? -2.497 -4.024 4.534 1.00 91.44 144 GLY A N 1
ATOM 1137 C CA . GLY A 1 144 ? -3.715 -3.588 5.199 1.00 91.44 144 GLY A CA 1
ATOM 1138 C C . GLY A 1 144 ? -3.526 -3.609 6.715 1.00 91.44 144 GLY A C 1
ATOM 1139 O O . GLY A 1 144 ? -3.812 -2.623 7.382 1.00 91.44 144 GLY A O 1
ATOM 1140 N N . ILE A 1 145 ? -2.927 -4.680 7.242 1.00 95.62 145 ILE A N 1
ATOM 1141 C CA . ILE A 1 145 ? -2.750 -4.888 8.680 1.00 95.62 145 ILE A CA 1
ATOM 1142 C C . ILE A 1 145 ? -1.274 -4.730 9.062 1.00 95.62 145 ILE A C 1
ATOM 1144 O O . ILE A 1 145 ? -0.410 -5.512 8.658 1.00 95.62 145 ILE A O 1
ATOM 1148 N N . ASN A 1 146 ? -0.970 -3.725 9.883 1.00 95.69 146 ASN A N 1
ATOM 1149 C CA . ASN A 1 146 ? 0.381 -3.437 10.366 1.00 95.69 146 ASN A CA 1
ATOM 1150 C C . A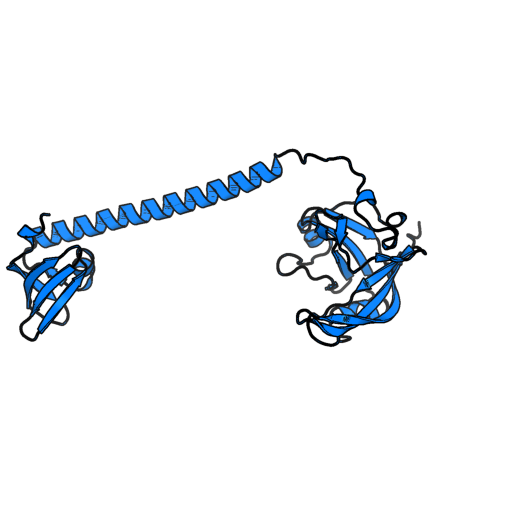SN A 1 146 ? 0.430 -3.620 11.879 1.00 95.69 146 ASN A C 1
ATOM 1152 O O . ASN A 1 146 ? -0.404 -3.089 12.601 1.00 95.69 146 ASN A O 1
ATOM 1156 N N . ARG A 1 147 ? 1.398 -4.392 12.368 1.00 94.56 147 ARG A N 1
ATOM 1157 C CA . ARG A 1 147 ? 1.458 -4.824 13.769 1.00 94.56 147 ARG A CA 1
ATOM 1158 C C . ARG A 1 147 ? 2.708 -4.274 14.434 1.00 94.56 147 ARG A C 1
ATOM 1160 O O . ARG A 1 147 ? 3.797 -4.402 13.878 1.00 94.56 147 ARG A O 1
ATOM 1167 N N . THR A 1 148 ? 2.548 -3.760 15.643 1.00 95.19 148 THR A N 1
ATOM 1168 C CA . THR A 1 148 ? 3.639 -3.394 16.552 1.00 95.19 148 THR A CA 1
ATOM 1169 C C . THR A 1 148 ? 3.417 -4.089 17.908 1.00 95.19 148 THR A C 1
ATOM 1171 O O . THR A 1 148 ? 2.406 -4.784 18.086 1.00 95.19 148 THR A O 1
ATOM 1174 N N . PRO A 1 149 ? 4.342 -3.959 18.879 1.00 96.25 149 PRO A N 1
ATOM 1175 C CA . PRO A 1 149 ? 4.115 -4.472 20.227 1.00 96.25 149 PRO A CA 1
ATOM 1176 C C . PRO A 1 149 ? 2.866 -3.895 20.909 1.00 96.25 149 PRO A C 1
ATOM 1178 O O . PRO A 1 149 ? 2.220 -4.624 21.652 1.00 96.25 149 PRO A O 1
ATOM 1181 N N . SER A 1 150 ? 2.499 -2.638 20.629 1.00 96.62 150 SER A N 1
ATOM 1182 C CA . SER A 1 150 ? 1.415 -1.916 21.317 1.00 96.62 150 SER A CA 1
ATOM 1183 C C . SER A 1 150 ? 0.235 -1.522 20.424 1.00 96.62 150 SER A C 1
ATOM 1185 O O . SER A 1 150 ? -0.782 -1.051 20.928 1.00 96.62 150 SER A O 1
ATOM 1187 N N . THR A 1 151 ? 0.329 -1.689 19.103 1.00 97.44 151 THR A N 1
ATOM 1188 C CA . THR A 1 151 ? -0.715 -1.248 18.168 1.00 97.44 151 THR A CA 1
ATOM 1189 C C . THR A 1 151 ? -0.946 -2.220 17.016 1.00 97.44 151 THR A C 1
ATOM 1191 O O . THR A 1 151 ? -0.062 -2.974 16.594 1.00 97.44 151 THR A O 1
ATOM 1194 N N . VAL A 1 152 ? -2.161 -2.158 16.473 1.00 97.94 152 VAL A N 1
ATOM 1195 C CA . VAL A 1 152 ? -2.534 -2.712 15.171 1.00 97.94 152 VAL A CA 1
ATOM 1196 C C . VAL A 1 152 ? -3.044 -1.553 14.317 1.00 97.94 152 VAL A C 1
ATOM 1198 O O . VAL A 1 152 ? -4.080 -0.967 14.610 1.00 97.94 152 VAL A O 1
ATOM 1201 N N . VAL A 1 153 ? -2.306 -1.187 13.274 1.00 97.94 153 VAL A N 1
ATOM 1202 C CA . VAL A 1 153 ? -2.676 -0.105 12.356 1.00 97.94 153 VAL A CA 1
ATOM 1203 C C . VAL A 1 153 ? -3.275 -0.705 11.091 1.00 97.94 153 VAL A C 1
ATOM 1205 O O . VAL A 1 153 ? -2.587 -1.380 10.319 1.00 97.94 153 VAL A O 1
ATOM 1208 N N . LEU A 1 154 ? -4.563 -0.446 10.899 1.00 98.06 154 LEU A N 1
ATOM 1209 C CA . LEU A 1 154 ? -5.366 -0.890 9.772 1.00 98.06 154 LEU A CA 1
ATOM 1210 C C . LEU A 1 154 ? -5.418 0.193 8.698 1.00 98.06 154 LEU A C 1
ATOM 1212 O O . LEU A 1 154 ? -5.696 1.360 8.975 1.00 98.06 154 LEU A O 1
ATOM 1216 N N . ILE A 1 155 ? -5.168 -0.211 7.460 1.00 96.94 155 ILE A N 1
ATOM 1217 C CA . ILE A 1 155 ? -5.194 0.633 6.271 1.00 96.94 155 ILE A CA 1
ATOM 1218 C C . ILE A 1 155 ? -6.230 0.041 5.318 1.00 96.94 155 ILE A C 1
ATOM 1220 O O . ILE A 1 155 ? -5.967 -0.953 4.639 1.00 96.94 155 ILE A O 1
ATOM 1224 N N . SER A 1 156 ? -7.402 0.665 5.274 1.00 96.31 156 SER A N 1
ATOM 1225 C CA . SER A 1 156 ? -8.432 0.419 4.265 1.00 96.31 156 SER A CA 1
ATOM 1226 C C . SER A 1 156 ? -8.094 1.192 2.992 1.00 96.31 156 SER A C 1
ATOM 1228 O O . SER A 1 156 ? -7.696 2.357 3.056 1.00 96.31 156 SER A O 1
ATOM 1230 N N . SER A 1 157 ? -8.236 0.551 1.833 1.00 93.81 157 SER A N 1
ATOM 1231 C CA . SER A 1 157 ? -7.894 1.144 0.536 1.00 93.81 157 SER A CA 1
ATOM 1232 C C . SER A 1 157 ? -9.142 1.482 -0.270 1.00 93.81 157 SER A C 1
ATOM 1234 O O . SER A 1 157 ? -10.003 0.629 -0.464 1.00 93.81 157 SER A O 1
ATOM 1236 N N . VAL A 1 158 ? -9.187 2.705 -0.796 1.00 93.31 158 VAL A N 1
ATOM 1237 C CA . VAL A 1 158 ? -10.222 3.175 -1.718 1.00 93.31 158 VAL A CA 1
ATOM 1238 C C . VAL A 1 158 ? -9.560 3.603 -3.025 1.00 93.31 158 VAL A C 1
ATOM 1240 O O . VAL A 1 158 ? -8.807 4.580 -3.070 1.00 93.31 158 VAL A O 1
ATOM 1243 N N . ASP A 1 159 ? -9.848 2.883 -4.104 1.00 90.19 159 ASP A N 1
ATOM 1244 C CA . ASP A 1 159 ? -9.285 3.150 -5.423 1.00 90.19 159 ASP A CA 1
ATOM 1245 C C . ASP A 1 159 ? -10.145 4.148 -6.201 1.00 90.19 159 ASP A C 1
ATOM 1247 O O . ASP A 1 159 ? -11.335 3.933 -6.436 1.00 90.19 159 ASP A O 1
ATOM 1251 N N . LYS A 1 160 ? -9.524 5.229 -6.683 1.00 88.69 160 LYS A N 1
ATOM 1252 C CA . LYS A 1 160 ? -10.186 6.224 -7.538 1.00 88.69 160 LYS A CA 1
ATOM 1253 C C . LYS A 1 160 ? -10.213 5.736 -8.997 1.00 88.69 160 LYS A C 1
ATOM 1255 O O . LYS A 1 160 ? -9.159 5.605 -9.622 1.00 88.69 160 LYS A O 1
ATOM 1260 N N . LYS A 1 161 ? -11.401 5.493 -9.560 1.00 86.69 161 LYS A N 1
ATOM 1261 C CA . LYS A 1 161 ? -11.620 5.159 -10.983 1.00 86.69 161 LYS A CA 1
ATOM 1262 C C . LYS A 1 161 ? -12.446 6.254 -11.670 1.00 86.69 161 LYS A C 1
ATOM 1264 O O . LYS A 1 161 ? -13.039 7.110 -11.020 1.00 86.69 161 LYS A O 1
ATOM 1269 N N . ASN A 1 162 ? -12.516 6.216 -13.003 1.00 81.00 162 ASN A N 1
ATOM 1270 C CA . ASN A 1 162 ? -13.305 7.185 -13.781 1.00 81.00 162 ASN A CA 1
ATOM 1271 C C . ASN A 1 162 ? -14.811 7.125 -13.466 1.00 81.00 162 ASN A C 1
ATOM 1273 O O . ASN A 1 162 ? -15.504 8.126 -13.620 1.00 81.00 162 ASN A O 1
ATOM 1277 N N . THR A 1 163 ? -15.307 5.962 -13.039 1.00 81.38 163 THR A N 1
ATOM 1278 C CA . THR A 1 163 ? -16.720 5.702 -12.730 1.00 81.38 163 THR A CA 1
ATOM 1279 C C . THR A 1 163 ? -17.089 5.951 -11.266 1.00 81.38 163 THR A C 1
ATOM 1281 O O . THR A 1 163 ? -18.251 5.790 -10.918 1.00 81.38 163 THR A O 1
ATOM 1284 N N . GLY A 1 164 ? -16.129 6.318 -10.411 1.00 86.81 164 GLY A N 1
ATOM 1285 C CA . GLY A 1 164 ? -16.320 6.437 -8.964 1.00 86.81 164 GLY A CA 1
ATOM 1286 C C . GLY A 1 164 ? -15.218 5.732 -8.176 1.00 86.81 164 GLY A C 1
ATOM 1287 O O . GLY A 1 164 ? -14.162 5.389 -8.717 1.00 86.81 164 GLY A O 1
ATOM 1288 N N . PHE A 1 165 ? -15.449 5.545 -6.883 1.00 89.69 165 PHE A N 1
ATOM 1289 C CA . PHE A 1 165 ? -14.533 4.856 -5.986 1.00 89.69 165 PHE A CA 1
ATOM 1290 C C . PHE A 1 165 ? -14.860 3.368 -5.901 1.00 89.69 165 PHE A C 1
ATOM 1292 O O . PHE A 1 165 ? -16.022 2.978 -5.861 1.00 89.69 165 PHE A O 1
ATOM 1299 N N . VAL A 1 166 ? -13.813 2.547 -5.865 1.00 86.69 166 VAL A N 1
ATOM 1300 C CA . VAL A 1 166 ? -13.902 1.104 -5.630 1.00 86.69 166 VAL A CA 1
ATOM 1301 C C . VAL A 1 166 ? -13.288 0.815 -4.270 1.00 86.69 166 VAL A C 1
ATOM 1303 O O . VAL A 1 166 ? -12.180 1.268 -3.977 1.00 86.69 166 VAL A O 1
ATOM 1306 N N . TYR A 1 167 ? -14.017 0.086 -3.437 1.00 89.94 167 TYR A N 1
ATOM 1307 C CA . TYR A 1 167 ? -13.637 -0.230 -2.067 1.00 89.94 167 TYR A CA 1
ATOM 1308 C C . TYR A 1 167 ? -14.151 -1.624 -1.710 1.00 89.94 167 TYR A C 1
ATOM 1310 O O . TYR A 1 167 ? -15.212 -2.039 -2.167 1.00 89.94 167 TYR A O 1
ATOM 1318 N N . HIS A 1 168 ? -13.373 -2.343 -0.906 1.00 90.06 168 HIS A N 1
ATOM 1319 C CA . HIS A 1 168 ? -13.767 -3.639 -0.340 1.00 90.06 168 HIS A CA 1
ATOM 1320 C C . HIS A 1 168 ? -14.303 -3.483 1.087 1.00 90.06 168 HIS A C 1
ATOM 1322 O O . HIS A 1 168 ? -15.202 -4.199 1.519 1.00 90.06 168 HIS A O 1
ATOM 1328 N N . ASP A 1 169 ? -13.760 -2.500 1.799 1.00 95.81 169 ASP A N 1
ATOM 1329 C CA . ASP A 1 169 ? -14.135 -2.150 3.158 1.00 95.81 169 ASP A CA 1
ATOM 1330 C C . ASP A 1 169 ? -15.112 -0.973 3.138 1.00 95.81 169 ASP A C 1
ATOM 1332 O O . ASP A 1 169 ? -15.042 -0.118 2.251 1.00 95.81 169 ASP A O 1
ATOM 1336 N N . HIS A 1 170 ? -16.002 -0.891 4.122 1.00 95.88 170 HIS A N 1
ATOM 1337 C CA . HIS A 1 170 ? -17.042 0.136 4.135 1.00 95.88 170 HIS A CA 1
ATOM 1338 C C . HIS A 1 170 ? -17.544 0.443 5.545 1.00 95.88 170 HIS A C 1
ATOM 1340 O O . HIS A 1 170 ? -17.381 -0.346 6.480 1.00 95.88 170 HIS A O 1
ATOM 1346 N N . TRP A 1 171 ? -18.199 1.595 5.694 1.00 96.94 171 TRP A N 1
ATOM 1347 C CA . TRP A 1 171 ? -18.983 1.872 6.889 1.00 96.94 171 TRP A CA 1
ATOM 1348 C C . TRP A 1 171 ? -20.344 1.202 6.789 1.00 96.94 171 TRP A C 1
ATOM 1350 O O . TRP A 1 171 ? -21.039 1.305 5.778 1.00 96.94 171 TRP A O 1
ATOM 1360 N N . THR A 1 172 ? -20.758 0.573 7.879 1.00 95.00 172 THR A N 1
ATOM 1361 C CA . THR A 1 172 ? -22.139 0.132 8.063 1.00 95.00 172 THR A CA 1
ATOM 1362 C C . THR A 1 172 ? -23.061 1.334 8.263 1.00 95.00 172 THR A C 1
ATOM 1364 O O . THR A 1 172 ? -22.622 2.442 8.596 1.00 95.00 172 THR A O 1
ATOM 1367 N N . HIS A 1 173 ? -24.369 1.114 8.119 1.00 93.00 173 HIS A N 1
ATOM 1368 C CA . HIS A 1 173 ? -25.363 2.151 8.389 1.00 93.00 173 HIS A CA 1
ATOM 1369 C C . HIS A 1 173 ? -25.224 2.725 9.810 1.00 93.00 173 HIS A C 1
ATOM 1371 O O . HIS A 1 173 ? -25.288 3.947 9.988 1.00 93.00 173 HIS A O 1
ATOM 1377 N N . ASP A 1 174 ? -24.940 1.857 10.782 1.00 92.25 174 ASP A N 1
ATOM 1378 C CA . ASP A 1 174 ? -24.896 2.172 12.214 1.00 92.25 174 ASP A CA 1
ATOM 1379 C C . ASP A 1 174 ? -23.556 2.772 12.678 1.00 92.25 174 ASP A C 1
ATOM 1381 O O . ASP A 1 174 ? -23.416 3.136 13.842 1.00 92.25 174 ASP A O 1
ATOM 1385 N N . GLY A 1 175 ? -22.575 2.919 11.780 1.00 94.56 175 GLY A N 1
ATOM 1386 C CA . GLY A 1 175 ? -21.297 3.577 12.082 1.00 94.56 175 GLY A CA 1
ATOM 1387 C C . GLY A 1 175 ? -20.186 2.654 12.584 1.00 94.56 175 GLY A C 1
ATOM 1388 O O . GLY A 1 175 ? -19.110 3.137 12.932 1.00 94.56 175 GLY A O 1
ATOM 1389 N N . ASP A 1 176 ? -20.397 1.336 12.570 1.00 97.38 176 ASP A N 1
ATOM 1390 C CA . ASP A 1 176 ? -19.294 0.373 12.644 1.00 97.38 176 ASP A CA 1
ATOM 1391 C C . ASP A 1 176 ? -18.593 0.277 11.278 1.00 97.38 176 ASP A C 1
ATOM 1393 O O . ASP A 1 176 ? -19.212 0.516 10.236 1.00 97.38 176 ASP A O 1
ATOM 1397 N N . TYR A 1 177 ? -17.315 -0.094 11.270 1.00 98.25 177 TYR A N 1
ATOM 1398 C CA . TYR A 1 177 ? -16.508 -0.263 10.065 1.00 98.25 177 TYR A CA 1
ATOM 1399 C C . TYR A 1 177 ? -16.305 -1.748 9.751 1.00 98.25 177 TYR A C 1
ATOM 1401 O O . TYR A 1 177 ? -15.795 -2.485 10.597 1.00 98.25 177 TYR A O 1
ATOM 1409 N N . MET A 1 178 ? -16.672 -2.184 8.545 1.00 97.94 178 MET A N 1
ATOM 1410 C CA . MET A 1 178 ? -16.393 -3.538 8.065 1.00 97.94 178 MET A CA 1
ATOM 1411 C C . MET A 1 178 ? -15.039 -3.577 7.369 1.00 97.94 178 MET A C 1
ATOM 1413 O O . MET A 1 178 ? -14.852 -2.944 6.329 1.00 97.94 178 MET A O 1
ATOM 1417 N N . TYR A 1 179 ? -14.103 -4.322 7.956 1.00 98.06 179 TYR A N 1
ATOM 1418 C CA . TYR A 1 179 ? -12.730 -4.458 7.479 1.00 98.06 179 TYR A CA 1
ATOM 1419 C C . TYR A 1 179 ? -12.448 -5.881 6.990 1.00 98.06 179 TYR A C 1
ATOM 1421 O O . TYR A 1 179 ? -12.718 -6.850 7.701 1.00 98.06 179 TYR A O 1
ATOM 1429 N N . SER A 1 180 ? -11.875 -6.009 5.800 1.00 96.12 180 SER A N 1
ATOM 1430 C CA . SER A 1 180 ? -11.540 -7.296 5.186 1.00 96.12 180 SER A CA 1
ATOM 1431 C C . SER A 1 180 ? -10.175 -7.797 5.667 1.00 96.12 180 SER A C 1
ATOM 1433 O O . SER A 1 180 ? -9.213 -7.035 5.773 1.00 96.12 180 SER A O 1
ATOM 1435 N N . GLY A 1 181 ? -10.081 -9.086 5.986 1.00 94.88 181 GLY A N 1
ATOM 1436 C CA . GLY A 1 181 ? -8.859 -9.705 6.495 1.00 94.88 181 GLY A CA 1
ATOM 1437 C C . GLY A 1 181 ? -7.721 -9.790 5.479 1.00 94.88 181 GLY A C 1
ATOM 1438 O O . GLY A 1 181 ? -7.885 -9.536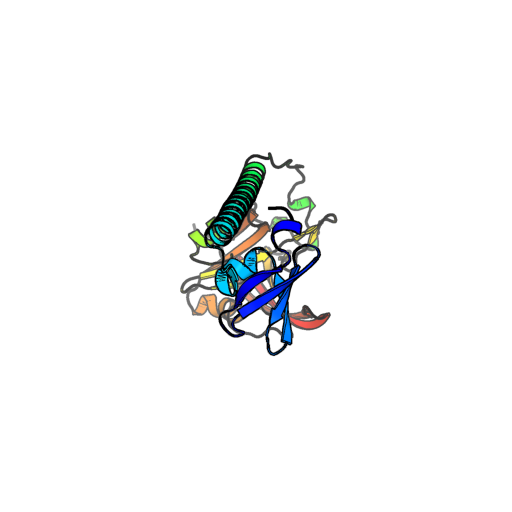 4.286 1.00 94.88 181 GLY A O 1
ATOM 1439 N N . GLU A 1 182 ? -6.537 -10.183 5.953 1.00 92.69 182 GLU A N 1
ATOM 1440 C CA . GLU A 1 182 ? -5.378 -10.433 5.097 1.00 92.69 182 GLU A CA 1
ATOM 1441 C C . GLU A 1 182 ? -5.309 -11.886 4.594 1.00 92.69 182 GLU A C 1
ATOM 1443 O O . GLU A 1 182 ? -5.619 -12.841 5.310 1.00 92.69 182 GLU A O 1
ATOM 1448 N N . GLY A 1 183 ? -4.840 -12.042 3.352 1.00 89.75 183 GLY A N 1
ATOM 1449 C CA . GLY A 1 183 ? -4.661 -13.321 2.660 1.00 89.75 183 GLY A CA 1
ATOM 1450 C C . GLY A 1 183 ? -5.081 -13.205 1.193 1.00 89.75 183 GLY A C 1
ATOM 1451 O O . GLY A 1 183 ? -6.176 -12.736 0.900 1.00 89.75 183 GLY A O 1
ATOM 1452 N N . LYS A 1 184 ? -4.204 -13.575 0.252 1.00 85.25 184 LYS A N 1
ATOM 1453 C CA . LYS A 1 184 ? -4.395 -13.342 -1.199 1.00 85.25 184 LYS A CA 1
ATOM 1454 C C . LYS A 1 184 ? -4.892 -14.553 -1.989 1.00 85.25 184 LYS A C 1
ATOM 1456 O O . LYS A 1 184 ? -5.498 -14.384 -3.042 1.00 85.25 184 LYS A O 1
ATOM 1461 N N . THR A 1 185 ? -4.671 -15.758 -1.482 1.00 85.56 185 THR A N 1
ATOM 1462 C CA . THR A 1 185 ? -4.913 -17.000 -2.223 1.00 85.56 185 THR A CA 1
ATOM 1463 C C . THR A 1 185 ? -5.525 -18.030 -1.293 1.00 85.56 185 THR A C 1
ATOM 1465 O O . THR A 1 185 ? -5.006 -18.224 -0.193 1.00 85.56 185 THR A O 1
ATOM 1468 N N . GLY A 1 186 ? -6.602 -18.677 -1.748 1.00 90.56 186 GLY A N 1
ATOM 1469 C CA . GLY A 1 186 ? -7.378 -19.614 -0.936 1.00 90.56 186 GLY A CA 1
ATOM 1470 C C . GLY A 1 186 ? -8.044 -18.970 0.282 1.00 90.56 186 GLY A C 1
ATOM 1471 O O . GLY A 1 186 ? -8.007 -17.750 0.466 1.00 90.56 186 GLY A O 1
ATOM 1472 N N . ASP A 1 187 ? -8.662 -19.814 1.107 1.00 95.50 187 ASP A N 1
ATOM 1473 C CA . ASP A 1 187 ? -9.321 -19.395 2.343 1.00 95.50 187 ASP A CA 1
ATOM 1474 C C . ASP A 1 187 ? -8.340 -18.673 3.265 1.00 95.50 187 ASP A C 1
ATOM 1476 O O . ASP A 1 187 ? -7.250 -19.174 3.580 1.00 95.50 187 ASP A O 1
ATOM 1480 N N . GLN A 1 188 ? -8.748 -17.497 3.736 1.00 94.56 188 GLN A N 1
ATOM 1481 C CA . GLN A 1 188 ? -7.966 -16.753 4.706 1.00 94.56 188 GLN A CA 1
ATOM 1482 C C . GLN A 1 188 ? -7.827 -17.549 6.001 1.00 94.56 188 GLN A C 1
ATOM 1484 O O . GLN A 1 188 ? -8.725 -18.268 6.435 1.00 94.56 188 GLN A O 1
ATOM 1489 N N . GLN A 1 189 ? -6.671 -17.402 6.640 1.00 95.69 189 GLN A N 1
ATOM 1490 C CA . GLN A 1 189 ? -6.336 -18.122 7.862 1.00 95.69 189 GLN A CA 1
ATOM 1491 C C . GLN A 1 189 ? -6.332 -17.158 9.048 1.00 95.69 189 GLN A C 1
ATOM 1493 O O . GLN A 1 189 ? -5.872 -16.018 8.923 1.00 95.69 189 GLN A O 1
ATOM 1498 N N . MET A 1 190 ? -6.790 -17.616 10.217 1.00 96.62 190 MET A N 1
ATOM 1499 C CA . MET A 1 190 ? -6.743 -16.849 11.470 1.00 96.62 190 MET A CA 1
ATOM 1500 C C . MET A 1 190 ? -5.315 -16.812 12.036 1.00 96.62 190 MET A C 1
ATOM 1502 O O . MET A 1 190 ? -4.991 -17.382 13.078 1.00 96.62 190 MET A O 1
ATOM 1506 N N . THR A 1 191 ? -4.419 -16.167 11.298 1.00 95.19 191 THR A N 1
ATOM 1507 C CA . THR A 1 191 ? -2.989 -16.080 11.594 1.00 95.19 191 THR A CA 1
ATOM 1508 C C . THR A 1 191 ? -2.521 -14.636 11.466 1.00 95.19 191 THR A C 1
ATOM 1510 O O . THR A 1 191 ? -3.236 -13.786 10.943 1.00 95.19 191 THR A O 1
ATOM 1513 N N . LEU A 1 192 ? -1.325 -14.350 11.983 1.00 93.75 192 LEU A N 1
ATOM 1514 C CA . LEU A 1 192 ? -0.616 -13.083 11.789 1.00 93.75 192 LEU A CA 1
ATOM 1515 C C . LEU A 1 192 ? -1.483 -11.823 11.994 1.00 93.75 192 LEU A C 1
ATOM 1517 O O . LEU A 1 192 ? -1.776 -11.491 13.142 1.00 93.75 192 LEU A O 1
ATOM 1521 N N . GLY A 1 193 ? -1.811 -11.086 10.929 1.00 95.50 193 GLY A N 1
ATOM 1522 C CA . GLY A 1 193 ? -2.614 -9.865 10.961 1.00 95.50 193 GLY A CA 1
ATOM 1523 C C . GLY A 1 193 ? -4.040 -10.108 11.435 1.00 95.50 193 GLY A C 1
ATOM 1524 O O . GLY A 1 193 ? -4.475 -9.448 12.374 1.00 95.50 193 GLY A O 1
ATOM 1525 N N . ASN A 1 194 ? -4.722 -11.108 10.875 1.00 97.31 194 ASN A N 1
ATOM 1526 C CA . ASN A 1 194 ? -6.090 -11.471 11.264 1.00 97.31 194 ASN A CA 1
ATOM 1527 C C . ASN A 1 194 ? -6.161 -11.799 12.759 1.00 97.31 194 ASN A C 1
ATOM 1529 O O . ASN A 1 194 ? -6.967 -11.237 13.499 1.00 97.31 194 ASN A O 1
ATOM 1533 N N . LYS A 1 195 ? -5.225 -12.634 13.228 1.00 97.81 195 LYS A N 1
ATOM 1534 C CA . LYS A 1 195 ? -5.126 -12.985 14.649 1.00 97.81 195 LYS A CA 1
ATOM 1535 C C . LYS A 1 195 ? -4.817 -11.765 15.522 1.00 97.81 195 LYS A C 1
ATOM 1537 O O . LYS A 1 195 ? -5.340 -11.667 16.623 1.00 97.81 195 LYS A O 1
ATOM 1542 N N . ALA A 1 196 ? -4.002 -10.826 15.038 1.00 97.94 196 ALA A N 1
ATOM 1543 C CA . ALA A 1 196 ? -3.681 -9.610 15.780 1.00 97.94 196 ALA A CA 1
ATOM 1544 C C . ALA A 1 196 ? -4.882 -8.671 15.953 1.00 97.94 196 ALA A C 1
ATOM 1546 O O . ALA A 1 196 ? -4.925 -7.980 16.963 1.00 97.94 196 ALA A O 1
ATOM 1547 N N . ILE A 1 197 ? -5.841 -8.651 15.018 1.00 98.31 197 ILE A N 1
ATOM 1548 C CA . ILE A 1 197 ? -7.106 -7.919 15.197 1.00 98.31 197 ILE A CA 1
ATOM 1549 C C . ILE A 1 197 ? -7.930 -8.575 16.311 1.00 98.31 197 ILE A C 1
ATOM 1551 O O . ILE A 1 197 ? -8.366 -7.886 17.229 1.00 98.31 197 ILE A O 1
ATOM 1555 N N . VAL A 1 198 ? -8.098 -9.902 16.253 1.00 98.44 198 VAL A N 1
ATOM 1556 C CA . VAL A 1 198 ? -8.882 -10.673 17.239 1.00 98.44 198 VAL A CA 1
ATOM 1557 C C . VAL A 1 198 ? -8.311 -10.559 18.645 1.00 98.44 198 VAL A C 1
ATOM 1559 O O . VAL A 1 198 ? -9.040 -10.365 19.611 1.00 98.44 198 VAL A O 1
ATOM 1562 N N . ASP A 1 199 ? -6.995 -10.651 18.755 1.00 98.19 199 ASP A N 1
ATOM 1563 C CA . ASP A 1 199 ? -6.311 -10.680 20.038 1.00 98.19 199 ASP A CA 1
ATOM 1564 C C . ASP A 1 199 ? -5.956 -9.294 20.580 1.00 98.19 199 ASP A C 1
ATOM 1566 O O . ASP A 1 199 ? -5.392 -9.210 21.669 1.00 98.19 199 ASP A O 1
ATOM 1570 N N . ALA A 1 200 ? -6.244 -8.217 19.838 1.00 98.12 200 ALA A N 1
ATOM 1571 C CA . ALA A 1 200 ? -5.749 -6.879 20.150 1.00 98.12 200 ALA A CA 1
ATOM 1572 C C . ALA A 1 200 ? -6.067 -6.467 21.591 1.00 98.12 200 ALA A C 1
ATOM 1574 O O . ALA A 1 200 ? -5.170 -6.051 22.315 1.00 98.12 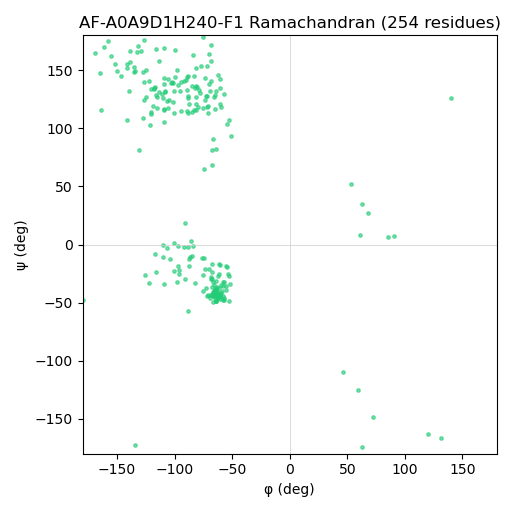200 ALA A O 1
ATOM 1575 N N . GLU A 1 201 ? -7.314 -6.642 22.029 1.00 96.56 201 GLU A N 1
ATOM 1576 C CA . GLU A 1 201 ? -7.731 -6.283 23.385 1.00 96.56 201 GLU A CA 1
ATOM 1577 C C . GLU A 1 201 ? -7.018 -7.122 24.452 1.00 96.56 201 GLU A C 1
ATOM 1579 O O . GLU A 1 201 ? -6.440 -6.567 25.385 1.00 96.56 201 GLU A O 1
ATOM 1584 N N . ARG A 1 202 ? -6.986 -8.450 24.276 1.00 97.88 202 ARG A N 1
ATOM 1585 C CA . ARG A 1 202 ? -6.304 -9.373 25.196 1.00 97.88 202 ARG A CA 1
ATOM 1586 C C . ARG A 1 202 ? -4.815 -9.049 25.324 1.00 97.88 202 ARG A C 1
ATOM 1588 O O . ARG A 1 202 ? -4.256 -9.136 26.413 1.00 97.88 202 ARG A O 1
ATOM 1595 N N . ASP A 1 203 ? -4.181 -8.693 24.212 1.00 97.81 203 ASP A N 1
ATOM 1596 C CA . ASP A 1 203 ? -2.754 -8.390 24.143 1.00 97.81 203 ASP A CA 1
ATOM 1597 C C . ASP A 1 203 ? -2.442 -6.920 24.508 1.00 97.81 203 ASP A C 1
ATOM 1599 O O . ASP A 1 203 ? -1.287 -6.504 24.418 1.00 97.81 203 ASP A O 1
ATOM 1603 N N . GLY A 1 204 ? -3.444 -6.119 24.897 1.00 97.31 204 GLY A N 1
ATOM 1604 C CA . GLY A 1 204 ? -3.268 -4.712 25.271 1.00 97.31 204 GLY A CA 1
ATOM 1605 C C . GLY A 1 204 ? -2.874 -3.796 24.106 1.00 97.31 204 GLY A C 1
ATOM 1606 O O . GLY A 1 204 ? -2.208 -2.782 24.314 1.00 97.31 204 GLY A O 1
ATOM 1607 N N . LYS A 1 205 ? -3.247 -4.154 22.874 1.00 98.00 205 LYS A N 1
ATOM 1608 C CA . LYS A 1 205 ? -2.937 -3.402 21.654 1.00 98.00 205 LYS A CA 1
ATOM 1609 C C . LYS A 1 205 ? -4.083 -2.498 21.230 1.00 98.00 205 LYS A C 1
ATOM 1611 O O . LYS A 1 205 ? -5.241 -2.907 21.160 1.00 98.00 205 LYS A O 1
ATOM 1616 N N . THR A 1 206 ? -3.732 -1.285 20.824 1.00 98.31 206 THR A N 1
ATOM 1617 C CA . THR A 1 206 ? -4.691 -0.314 20.290 1.00 98.31 206 THR A CA 1
ATOM 1618 C C . THR A 1 206 ? -4.862 -0.490 18.785 1.00 98.31 206 THR A C 1
ATOM 1620 O O . THR A 1 206 ? -3.879 -0.469 18.038 1.00 98.31 206 THR A O 1
ATOM 1623 N N . ILE A 1 207 ? -6.107 -0.626 18.320 1.00 98.56 207 ILE A N 1
ATOM 1624 C CA . ILE A 1 207 ? -6.421 -0.664 16.888 1.00 98.56 207 ILE A CA 1
ATOM 1625 C C . ILE A 1 207 ? -6.628 0.765 16.377 1.00 98.56 207 ILE A C 1
ATOM 1627 O O . ILE A 1 207 ? -7.531 1.463 16.836 1.00 98.56 207 ILE A O 1
ATOM 1631 N N . HIS A 1 208 ? -5.824 1.183 15.403 1.00 98.44 208 HIS A N 1
ATOM 1632 C CA . HIS A 1 208 ? -5.975 2.448 14.681 1.00 98.44 208 HIS A CA 1
ATOM 1633 C C . HIS A 1 208 ? -6.443 2.177 13.253 1.00 98.44 208 HIS A C 1
ATOM 1635 O O . HIS A 1 208 ? -5.920 1.269 12.612 1.00 98.44 208 HIS A O 1
ATOM 1641 N N . LEU A 1 209 ? -7.377 2.977 12.734 1.00 98.50 209 LEU A N 1
ATOM 1642 C CA . LEU A 1 209 ? -7.890 2.820 11.369 1.00 98.50 209 LEU A CA 1
ATOM 1643 C C . LEU A 1 209 ? -7.600 4.050 10.503 1.00 98.50 209 LEU A C 1
ATOM 1645 O O . LEU A 1 209 ? -7.872 5.189 10.891 1.00 98.50 209 LEU A O 1
ATOM 1649 N N . PHE A 1 210 ? -7.121 3.789 9.289 1.00 97.88 210 PHE A N 1
ATOM 1650 C CA . PHE A 1 210 ? -6.962 4.754 8.209 1.00 97.88 210 PHE A CA 1
ATOM 1651 C C . PHE A 1 210 ? -7.741 4.317 6.973 1.00 97.88 210 PHE A C 1
ATOM 1653 O O . PHE A 1 210 ? -7.709 3.148 6.596 1.00 97.88 210 PHE A O 1
ATOM 1660 N N . VAL A 1 211 ? -8.362 5.279 6.293 1.00 96.94 211 VAL A N 1
ATOM 1661 C CA . VAL A 1 211 ? -8.890 5.106 4.932 1.00 96.94 211 VAL A CA 1
ATOM 1662 C C . VAL A 1 211 ? -7.954 5.839 3.979 1.00 96.94 211 VAL A C 1
ATOM 1664 O O . VAL A 1 211 ? -7.790 7.055 4.097 1.00 96.94 211 VAL A O 1
ATOM 1667 N N . LYS A 1 212 ? -7.309 5.123 3.054 1.00 93.94 212 LYS A N 1
ATOM 1668 C CA . LYS A 1 212 ? -6.372 5.707 2.087 1.00 93.94 212 LYS A CA 1
ATOM 1669 C C . LYS A 1 212 ? -6.962 5.793 0.685 1.00 93.94 212 LYS A C 1
ATOM 1671 O O . LYS A 1 212 ? -7.606 4.862 0.213 1.00 93.94 212 LYS A O 1
ATOM 1676 N N . PHE A 1 213 ? -6.633 6.874 -0.011 1.00 91.31 213 PHE A N 1
ATOM 1677 C CA . PHE A 1 213 ? -6.973 7.067 -1.426 1.00 91.31 213 PHE A CA 1
ATOM 1678 C C . PHE A 1 213 ? -5.746 7.149 -2.331 1.00 91.31 213 PHE A C 1
ATOM 1680 O O . PHE A 1 213 ? -5.821 6.936 -3.539 1.00 91.31 213 PHE A O 1
ATOM 1687 N N . SER A 1 214 ? -4.607 7.529 -1.759 1.00 89.12 214 SER A N 1
ATOM 1688 C CA . SER A 1 214 ? -3.335 7.667 -2.458 1.00 89.12 214 SER A CA 1
ATOM 1689 C C . SER A 1 214 ? -2.195 7.666 -1.434 1.00 89.12 214 SER A C 1
ATOM 1691 O O . SER A 1 214 ? -2.451 7.783 -0.234 1.00 89.12 214 SER A O 1
ATOM 1693 N N . PRO A 1 215 ? -0.921 7.584 -1.861 1.00 84.75 215 PRO A N 1
ATOM 1694 C CA . PRO A 1 215 ? 0.219 7.721 -0.951 1.00 84.75 215 PRO A CA 1
ATOM 1695 C C . PRO A 1 215 ? 0.228 9.021 -0.121 1.00 84.75 215 PRO A C 1
ATOM 1697 O O . PRO A 1 215 ? 0.920 9.087 0.891 1.00 84.75 215 PRO A O 1
ATOM 1700 N N . GLN A 1 216 ? -0.522 10.046 -0.532 1.00 87.94 216 GLN A N 1
ATOM 1701 C CA . GLN A 1 216 ? -0.583 11.353 0.130 1.00 87.94 216 GLN A CA 1
ATOM 1702 C C . GLN A 1 216 ? -1.895 11.589 0.896 1.00 87.94 216 GLN A C 1
ATOM 1704 O O . GLN A 1 216 ? -2.054 12.638 1.508 1.00 87.94 216 GLN A O 1
ATOM 1709 N N . GLU A 1 217 ? -2.845 10.651 0.842 1.00 92.38 217 GLU A N 1
ATOM 1710 C CA . GLU A 1 217 ? -4.199 10.842 1.367 1.00 92.38 217 GLU A CA 1
ATOM 1711 C C . GLU A 1 217 ? -4.612 9.662 2.256 1.00 92.38 217 GLU A C 1
ATOM 1713 O O . GLU A 1 217 ? -5.322 8.765 1.797 1.00 92.38 217 GLU A O 1
ATOM 1718 N N . TYR A 1 218 ? -4.169 9.670 3.517 1.00 94.81 218 TYR A N 1
ATOM 1719 C CA . TYR A 1 218 ? -4.574 8.736 4.575 1.00 94.81 218 TYR A CA 1
ATOM 1720 C C . TYR A 1 218 ? -5.448 9.469 5.593 1.00 94.81 218 TYR A C 1
ATOM 1722 O O . TYR A 1 218 ? -4.957 10.252 6.402 1.00 94.81 218 TYR A O 1
ATOM 1730 N N . TYR A 1 219 ? -6.750 9.212 5.560 1.00 96.81 219 TYR A N 1
ATOM 1731 C CA . TYR A 1 219 ? -7.724 9.816 6.460 1.00 96.81 219 TYR A CA 1
ATOM 1732 C C . TYR A 1 219 ? -7.769 9.015 7.757 1.00 96.81 219 TYR A C 1
ATOM 1734 O O . TYR A 1 219 ? -8.204 7.858 7.751 1.00 96.81 219 TYR A O 1
ATOM 1742 N N . TYR A 1 220 ? -7.345 9.616 8.866 1.00 97.56 220 TYR A N 1
ATOM 1743 C CA . TYR A 1 220 ? -7.392 8.953 10.167 1.00 97.56 220 TYR A CA 1
ATOM 1744 C C . TYR A 1 220 ? -8.827 8.880 10.692 1.00 97.56 220 TYR A C 1
ATOM 1746 O O . TYR A 1 220 ? -9.494 9.904 10.830 1.00 97.56 220 TYR A O 1
ATOM 1754 N N . GLN A 1 221 ? -9.300 7.673 11.001 1.00 97.88 221 GLN A N 1
ATOM 1755 C CA . GLN A 1 221 ? -10.679 7.450 11.449 1.00 97.88 221 GLN A CA 1
ATOM 1756 C C . GLN A 1 221 ? -10.812 7.371 12.971 1.00 97.88 221 GLN A C 1
ATOM 1758 O O . GLN A 1 221 ? -11.912 7.568 13.494 1.00 97.88 221 GLN A O 1
ATOM 1763 N N . GLY A 1 222 ? -9.710 7.130 13.689 1.00 97.31 222 GLY A N 1
ATOM 1764 C CA . GLY A 1 222 ? -9.677 7.041 15.148 1.00 97.31 222 GLY A CA 1
ATOM 1765 C C . GLY A 1 222 ? -9.192 5.690 15.672 1.00 97.31 222 GLY A C 1
ATOM 1766 O O . GLY A 1 222 ? -8.575 4.902 14.951 1.00 97.31 222 GLY A O 1
ATOM 1767 N N . VAL A 1 223 ? -9.491 5.457 16.950 1.00 98.25 223 VAL A N 1
ATOM 1768 C CA . VAL A 1 223 ? -9.230 4.205 17.666 1.00 98.25 223 VAL A CA 1
ATOM 1769 C C . VAL A 1 223 ? -10.473 3.322 17.626 1.00 98.25 223 VAL A C 1
ATOM 1771 O O . VAL A 1 223 ? -11.589 3.819 17.773 1.00 98.25 223 VAL A O 1
ATOM 1774 N N . PHE A 1 224 ? -10.283 2.020 17.437 1.00 98.38 224 PHE A N 1
ATOM 1775 C CA . PHE A 1 224 ? -11.360 1.046 17.275 1.00 98.38 224 PHE A CA 1
ATOM 1776 C C . PHE A 1 224 ? -11.200 -0.145 18.217 1.00 98.38 224 PHE A C 1
ATOM 1778 O O . PHE A 1 224 ? -10.157 -0.364 18.836 1.00 98.38 224 PHE A O 1
ATOM 1785 N N . SER A 1 225 ? -12.262 -0.928 18.345 1.00 97.69 225 SER A N 1
ATOM 1786 C CA . SER A 1 225 ? -12.251 -2.247 18.976 1.00 97.69 225 SER A CA 1
ATOM 1787 C C . SER A 1 225 ? -13.038 -3.229 18.130 1.00 97.69 225 SER A C 1
ATOM 1789 O O . SER A 1 225 ? -13.971 -2.842 17.423 1.00 97.69 225 SER A O 1
ATOM 1791 N N . LEU A 1 226 ? -12.621 -4.489 18.170 1.00 98.38 226 LEU A N 1
ATOM 1792 C CA . LEU A 1 226 ? -13.325 -5.559 17.488 1.00 98.38 226 LEU A CA 1
ATOM 1793 C C . LEU A 1 226 ? -14.638 -5.848 18.220 1.00 98.38 226 LEU A C 1
ATOM 1795 O O . LEU A 1 226 ? -14.628 -6.056 19.429 1.00 98.38 226 LEU A O 1
ATOM 1799 N N . VAL A 1 227 ? -15.748 -5.850 17.486 1.00 97.88 227 VAL A N 1
ATOM 1800 C CA . VAL A 1 227 ? -17.057 -6.282 17.995 1.00 97.88 227 VAL A CA 1
ATOM 1801 C C . VAL A 1 227 ? -17.201 -7.783 17.788 1.00 97.88 227 VAL A C 1
ATOM 1803 O O . VAL A 1 227 ? -17.400 -8.535 18.736 1.00 97.88 227 VAL A O 1
ATOM 1806 N N . ASP A 1 228 ? -17.066 -8.208 16.537 1.00 97.44 228 ASP A N 1
ATOM 1807 C CA . ASP A 1 228 ? -17.135 -9.593 16.103 1.00 97.44 228 ASP A CA 1
ATOM 1808 C C . ASP A 1 228 ? -16.416 -9.751 14.755 1.00 97.44 228 ASP A C 1
ATOM 1810 O O . ASP A 1 228 ? -15.915 -8.787 14.161 1.00 97.44 228 ASP A O 1
ATOM 1814 N N . TYR A 1 229 ? -16.323 -10.991 14.284 1.00 97.88 229 TYR A N 1
ATOM 1815 C CA . TYR A 1 229 ? -15.879 -11.286 12.933 1.00 97.88 229 TYR A CA 1
ATOM 1816 C C . TYR A 1 229 ? -16.690 -12.434 12.339 1.00 97.88 229 TYR A C 1
ATOM 1818 O O . TYR A 1 229 ? -17.160 -13.326 13.046 1.00 97.88 229 TYR A O 1
ATOM 1826 N N . THR A 1 230 ? -16.815 -12.416 11.020 1.00 96.38 230 THR A N 1
ATOM 1827 C CA . THR A 1 230 ? -17.466 -13.452 10.218 1.00 96.38 230 THR A CA 1
ATOM 1828 C C . THR A 1 230 ? -16.593 -13.787 9.005 1.00 96.38 230 THR A C 1
ATOM 1830 O O . THR A 1 230 ? -15.448 -13.334 8.907 1.00 96.38 230 THR A O 1
ATOM 1833 N N . TYR A 1 231 ? -17.115 -14.598 8.093 1.00 93.19 231 TYR A N 1
ATOM 1834 C CA . TYR A 1 231 ? -16.540 -14.851 6.782 1.00 93.19 231 TYR A CA 1
ATOM 1835 C C . TYR A 1 231 ? -17.581 -14.623 5.687 1.00 93.19 231 TYR A C 1
ATOM 1837 O O . TYR A 1 231 ? -18.770 -14.877 5.883 1.00 93.19 231 TYR A O 1
ATOM 1845 N N . GLU A 1 232 ? -17.108 -14.179 4.531 1.00 92.31 232 GLU A N 1
ATOM 1846 C CA . GLU A 1 232 ? -17.880 -14.084 3.295 1.00 92.31 232 GLU A CA 1
ATOM 1847 C C . GLU A 1 232 ? -17.158 -14.854 2.188 1.00 92.31 232 GLU A C 1
ATOM 1849 O O . GLU A 1 232 ? -15.929 -14.974 2.201 1.00 92.31 232 GLU A O 1
ATOM 1854 N N . ASP A 1 233 ? -17.929 -15.388 1.244 1.00 89.88 233 ASP A N 1
ATOM 1855 C CA . ASP A 1 233 ? -17.380 -15.996 0.038 1.00 89.88 233 ASP A CA 1
ATOM 1856 C C . ASP A 1 233 ? -17.017 -14.881 -0.955 1.00 89.88 233 ASP A C 1
ATOM 1858 O O . ASP A 1 233 ? -17.888 -14.142 -1.416 1.00 89.88 233 ASP A O 1
ATOM 1862 N N . ASP A 1 234 ? -15.735 -14.773 -1.304 1.00 87.62 234 ASP A N 1
ATOM 1863 C CA . ASP A 1 234 ? -15.215 -13.818 -2.291 1.00 87.62 234 ASP A CA 1
ATOM 1864 C C . ASP A 1 234 ? -14.289 -14.528 -3.292 1.00 87.62 234 ASP A C 1
ATOM 1866 O O . ASP A 1 234 ? -13.939 -15.695 -3.116 1.00 87.62 234 ASP A O 1
ATOM 1870 N N . LYS A 1 235 ? -13.884 -13.855 -4.368 1.00 82.88 235 LYS A N 1
ATOM 1871 C CA . LYS A 1 235 ? -12.920 -14.382 -5.337 1.00 82.88 235 LYS A CA 1
ATOM 1872 C C . LYS A 1 235 ? -11.492 -14.029 -4.938 1.00 82.88 235 LYS A C 1
ATOM 1874 O O . LYS A 1 235 ? -11.177 -12.884 -4.631 1.00 82.88 235 LYS A O 1
ATOM 1879 N N . ASP A 1 236 ? -10.604 -15.012 -4.988 1.00 79.75 236 ASP A N 1
ATOM 1880 C CA . ASP A 1 236 ? -9.171 -14.795 -4.822 1.00 79.75 236 ASP A CA 1
ATOM 1881 C C . ASP A 1 236 ? -8.526 -14.169 -6.076 1.00 79.75 236 ASP A C 1
ATOM 1883 O O . ASP A 1 236 ? -9.181 -13.951 -7.099 1.00 79.75 236 ASP A O 1
ATOM 1887 N N . GLU A 1 237 ? -7.216 -13.895 -6.028 1.00 77.31 237 GLU A N 1
ATOM 1888 C CA . GLU A 1 237 ? -6.481 -13.311 -7.168 1.00 77.31 237 GLU A CA 1
ATOM 1889 C C . GLU A 1 237 ? -6.495 -14.198 -8.435 1.00 77.31 237 GLU A C 1
ATOM 1891 O O . GLU A 1 237 ? -6.210 -13.710 -9.528 1.00 77.31 237 GLU A O 1
ATOM 1896 N N . SER A 1 238 ? -6.837 -15.485 -8.310 1.00 80.56 238 SER A N 1
ATOM 1897 C CA . SER A 1 238 ? -6.985 -16.433 -9.426 1.00 80.56 238 SER A CA 1
ATOM 1898 C C . SER A 1 238 ? -8.442 -16.598 -9.883 1.00 80.56 238 SER A C 1
ATOM 1900 O O . SER A 1 238 ? -8.704 -17.332 -10.836 1.00 80.56 238 SER A O 1
ATOM 1902 N N . GLY A 1 239 ? -9.390 -15.910 -9.237 1.00 85.06 239 GLY A N 1
ATOM 1903 C CA . GLY A 1 239 ? -10.819 -15.957 -9.539 1.00 85.06 239 GLY A CA 1
ATOM 1904 C C . GLY A 1 239 ? -11.588 -17.093 -8.859 1.00 85.06 239 GLY A C 1
ATOM 1905 O O . GLY A 1 239 ? -12.777 -17.258 -9.152 1.00 85.06 239 GLY A O 1
ATOM 1906 N N . ASN A 1 240 ? -10.953 -17.860 -7.968 1.00 87.25 240 ASN A N 1
ATOM 1907 C CA . ASN A 1 240 ? -11.594 -18.957 -7.240 1.00 87.25 240 ASN A CA 1
ATOM 1908 C C . ASN A 1 240 ? -12.343 -18.431 -6.018 1.00 87.25 240 ASN A C 1
ATOM 1910 O O . ASN A 1 240 ? -11.868 -17.512 -5.356 1.00 87.25 240 ASN A O 1
ATOM 1914 N N . VAL A 1 241 ? -13.480 -19.048 -5.689 1.00 89.94 241 VAL A N 1
ATOM 1915 C CA . VAL A 1 241 ? -14.191 -18.738 -4.443 1.00 89.94 241 VAL A CA 1
ATOM 1916 C C . VAL A 1 241 ? -13.318 -19.125 -3.250 1.00 89.94 241 VAL A C 1
ATOM 1918 O O . VAL A 1 241 ? -12.772 -20.229 -3.208 1.00 89.94 241 VAL A O 1
ATOM 1921 N N . ARG A 1 242 ? -13.202 -18.211 -2.293 1.00 91.31 242 ARG A N 1
ATOM 1922 C CA . ARG A 1 242 ? -12.488 -18.358 -1.029 1.00 91.31 242 ARG A CA 1
ATOM 1923 C C . ARG A 1 242 ? -13.292 -17.738 0.106 1.00 91.31 242 ARG A C 1
ATOM 1925 O O . ARG A 1 242 ? -14.046 -16.792 -0.109 1.00 91.31 242 ARG A O 1
ATOM 1932 N N . LYS A 1 243 ? -13.033 -18.192 1.327 1.00 93.25 243 LYS A N 1
ATOM 1933 C CA . LYS A 1 243 ? -13.501 -17.520 2.541 1.00 93.25 243 LYS A CA 1
ATOM 1934 C C . LYS A 1 243 ? -12.589 -16.356 2.894 1.00 93.25 243 LYS A C 1
ATOM 1936 O O . LYS A 1 243 ? -11.398 -16.544 3.155 1.00 93.25 243 LYS A O 1
ATOM 1941 N N . GLU A 1 244 ? -13.156 -15.162 2.944 1.00 94.56 244 GLU A N 1
ATOM 1942 C CA . GLU A 1 244 ? -12.496 -13.950 3.418 1.00 94.56 244 GLU A CA 1
ATOM 1943 C C . GLU A 1 244 ? -13.060 -13.539 4.778 1.00 94.56 244 GLU A C 1
ATOM 1945 O O . GLU A 1 244 ? -14.275 -13.486 4.961 1.00 94.56 244 GLU A O 1
ATOM 1950 N N . TYR A 1 245 ? -12.187 -13.238 5.743 1.00 97.00 245 TYR A N 1
ATOM 1951 C CA . TYR A 1 245 ? -12.629 -12.726 7.035 1.00 97.00 245 TYR A CA 1
ATOM 1952 C C . TYR A 1 245 ? -13.163 -11.305 6.899 1.00 97.00 245 TYR A C 1
ATOM 1954 O O . TYR A 1 245 ? -12.532 -10.451 6.275 1.00 97.00 245 TYR A O 1
ATOM 1962 N N . LYS A 1 246 ? -14.275 -11.035 7.579 1.00 97.50 246 LYS A N 1
ATOM 1963 C CA . LYS A 1 246 ? -14.822 -9.692 7.760 1.00 97.50 246 LYS A CA 1
ATOM 1964 C C . LYS A 1 246 ? -14.849 -9.363 9.245 1.00 97.50 246 LYS A C 1
ATOM 1966 O O . LYS A 1 246 ? -15.505 -10.049 10.024 1.00 97.50 246 LYS A O 1
ATOM 1971 N N . PHE A 1 247 ? -14.130 -8.318 9.630 1.00 98.44 247 PHE A N 1
ATOM 1972 C CA . PHE A 1 247 ? -14.029 -7.832 11.002 1.00 98.44 247 PHE A CA 1
ATOM 1973 C C . PHE A 1 247 ? -14.932 -6.617 11.179 1.00 98.44 247 PHE A C 1
ATOM 1975 O O . PHE A 1 247 ? -14.763 -5.614 10.480 1.00 98.44 247 PHE A O 1
ATOM 1982 N N . ARG A 1 248 ? -15.867 -6.687 12.128 1.00 98.31 248 ARG A N 1
ATOM 1983 C CA . ARG A 1 248 ? -16.720 -5.556 12.495 1.00 98.31 248 ARG A CA 1
ATOM 1984 C C . ARG A 1 248 ? -16.036 -4.739 13.580 1.00 98.31 248 ARG A C 1
ATOM 1986 O O . ARG A 1 248 ? -15.853 -5.203 14.706 1.00 98.31 248 ARG A O 1
ATOM 1993 N N . LEU A 1 249 ? -15.652 -3.513 13.248 1.00 98.62 249 LEU A N 1
ATOM 1994 C CA . LEU A 1 249 ? -14.887 -2.635 14.127 1.00 98.62 249 LEU A CA 1
ATOM 1995 C C . LEU A 1 249 ? -15.747 -1.469 14.603 1.00 98.62 249 LEU A C 1
ATOM 1997 O O . LEU A 1 249 ? -16.275 -0.706 13.797 1.00 98.62 249 LEU A O 1
ATOM 2001 N N . ARG A 1 250 ? -15.823 -1.274 15.918 1.00 98.12 250 ARG A N 1
ATOM 2002 C CA . ARG A 1 250 ? -16.516 -0.134 16.521 1.00 98.12 250 ARG A CA 1
ATOM 2003 C C . ARG A 1 250 ? -15.528 0.931 16.946 1.00 98.12 250 ARG A C 1
ATOM 2005 O O . ARG A 1 250 ? -14.534 0.633 17.610 1.00 98.12 250 ARG A O 1
ATOM 2012 N N . LYS A 1 251 ? -15.812 2.179 16.580 1.00 97.31 251 LYS A N 1
ATOM 2013 C CA . LYS A 1 251 ? -15.014 3.326 17.009 1.00 97.31 251 LYS A CA 1
ATOM 2014 C C . LYS A 1 251 ? -15.135 3.489 18.525 1.00 97.31 251 LYS A C 1
ATOM 2016 O O . LYS A 1 251 ? -16.245 3.532 19.051 1.00 97.31 251 LYS A O 1
ATOM 2021 N N . LYS A 1 252 ? -14.003 3.587 19.221 1.00 94.88 252 LYS A N 1
ATOM 2022 C CA . LYS A 1 252 ? -13.976 3.929 20.645 1.00 94.88 252 LYS A CA 1
ATOM 2023 C C . LYS A 1 252 ? -14.319 5.408 20.796 1.00 94.88 252 LYS A C 1
ATOM 2025 O O . LYS A 1 252 ? -13.725 6.259 20.130 1.00 94.88 252 LYS A O 1
ATOM 2030 N N . SER A 1 253 ? -15.292 5.702 21.652 1.00 83.44 253 SER A N 1
ATOM 2031 C CA . SER A 1 253 ? -15.528 7.053 22.147 1.00 83.44 253 SER A CA 1
ATOM 2032 C C . SER A 1 253 ? -14.276 7.525 22.881 1.00 83.44 253 SER A C 1
ATOM 2034 O O . SER A 1 253 ? -13.681 6.768 23.645 1.00 83.44 253 SER A O 1
ATOM 2036 N N . VAL A 1 254 ? -13.852 8.758 22.613 1.00 68.50 254 VAL A N 1
ATOM 2037 C CA . VAL A 1 254 ? -12.845 9.411 23.447 1.00 68.50 254 VAL A CA 1
ATOM 2038 C C . VAL A 1 254 ? -13.559 9.726 24.757 1.00 68.50 254 VAL A C 1
ATOM 2040 O O . VAL A 1 254 ? -14.536 10.470 24.738 1.00 68.50 254 VAL A O 1
ATOM 2043 N N . GLU A 1 255 ? -13.158 9.087 25.853 1.00 47.03 255 GLU A N 1
ATOM 2044 C CA . GLU A 1 255 ? -13.506 9.589 27.182 1.00 47.03 255 GLU A CA 1
ATOM 2045 C C . GLU A 1 255 ? -12.789 10.939 27.324 1.00 47.03 255 GLU A C 1
ATOM 2047 O O . GLU A 1 255 ? -11.566 11.001 27.174 1.00 47.03 255 GLU A O 1
ATOM 2052 N N . GLU A 1 256 ? -13.571 12.014 27.455 1.00 33.56 256 GLU A N 1
ATOM 2053 C CA . GLU A 1 256 ? -13.083 13.374 27.733 1.00 33.56 256 GLU A CA 1
ATOM 2054 C C . GLU A 1 256 ? -12.445 13.476 29.123 1.00 33.56 256 GLU A C 1
ATOM 2056 O O . GLU A 1 256 ? -12.966 12.839 30.069 1.00 33.56 256 GLU A O 1
#

Nearest PDB structures (foldseek):
  5zmn-assembly1_A  TM=7.536E-01  e=2.059E-06  Streptomyces coelicolor A3(2)
  5zmm-assembly1_B  TM=7.352E-01  e=6.392E-06  Streptomyces coelicolor A3(2)
  5zmm-assembly1_F  TM=7.269E-01  e=7.576E-06  Streptomyces coelicolor A3(2)
  5zmm-assembly1_E  TM=6.992E-01  e=2.951E-05  Streptomyces coelicolor A3(2)
  5zmm-assembly1_C  TM=6.813E-01  e=2.788E-05  Streptomyces coelicolor A3(2)